Protein AF-A0A554K3T0-F1 (afdb_monomer_lite)

Foldseek 3Di:
DDPVVVVVVVVVVVVVVVVVVCVVDDPPPPPPPPQPFDDKDKAAKDFPVVLPPPPDQQQFWKWWAAPLRWIKIDRNPDQWIWIQDPVVRDIDTDGSVRVVPGDGDIDTLVPQDAPPCVAWDQDPVQQFIGGNNHGLPDDPASHWFDKGAALVRQKIKTKHANAAFDPDPCVPVGGFFADHWIWIFMAGPPVSHTRHDIDTHNDDDRGWRWGWDAGNVRQKIKIATSNSRIIMIIGDD

Sequence (237 aa):
MSRNKIILFLIIIAVLIVAGYFFINPKAPQTISRSTAVSVLASSLFKTEAWLGLDGYPGGISLRTTSDADLLLKHNNADIVYRYSTRDNQFSLVNLEIWSNATGETVDCNTQVEKEPWRIKIDRETNKLLVDDKEVKGIKGQVHLRYQFTSRGDKFAVLSAGGKKASSLLPFLGEGGASGAHYNQVFSFPDLTSMYSVTELPFTTEKITYRSCWSFDESYIVYSDALDSRLAIIVVE

pLDDT: mean 82.29, std 15.78, range [32.47, 97.5]

Structure (mmCIF, N/CA/C/O backbone):
data_AF-A0A554K3T0-F1
#
_entry.id   AF-A0A554K3T0-F1
#
loop_
_atom_site.group_PDB
_atom_site.id
_atom_site.type_symbol
_atom_site.label_atom_id
_atom_site.label_alt_id
_atom_site.label_comp_id
_atom_site.label_asym_id
_atom_site.label_entity_id
_atom_site.label_seq_id
_atom_site.pdbx_PDB_ins_code
_atom_site.Cartn_x
_atom_site.Cartn_y
_atom_site.Cartn_z
_atom_site.occupancy
_atom_site.B_iso_or_equiv
_atom_site.auth_seq_id
_atom_site.auth_comp_id
_atom_site.auth_asym_id
_atom_site.auth_atom_id
_atom_site.pdbx_PDB_model_num
ATOM 1 N N . MET A 1 1 ? -31.581 -31.700 65.245 1.00 58.34 1 MET A N 1
ATOM 2 C CA . MET A 1 1 ? -30.563 -30.853 64.577 1.00 58.34 1 MET A CA 1
ATOM 3 C C . MET A 1 1 ? -31.264 -29.585 64.102 1.00 58.34 1 MET A C 1
ATOM 5 O O . MET A 1 1 ? -32.292 -29.713 63.453 1.00 58.34 1 MET A O 1
ATOM 9 N N . SER A 1 2 ? -30.833 -28.384 64.511 1.00 65.50 2 SER A N 1
ATOM 10 C CA . SER A 1 2 ? -31.577 -27.156 64.178 1.00 65.50 2 SER A CA 1
ATOM 11 C C . SER A 1 2 ? -31.491 -26.856 62.678 1.00 65.50 2 SER A C 1
ATOM 13 O O . SER A 1 2 ? -30.453 -27.073 62.055 1.00 65.50 2 SER A O 1
ATOM 15 N N . ARG A 1 3 ? -32.584 -26.350 62.100 1.00 72.00 3 ARG A N 1
ATOM 16 C CA . ARG A 1 3 ? -32.737 -26.039 60.666 1.00 72.00 3 ARG A CA 1
ATOM 17 C C . ARG A 1 3 ? -31.584 -25.185 60.106 1.00 72.00 3 ARG A C 1
ATOM 19 O O . ARG A 1 3 ? -31.154 -25.398 58.978 1.00 72.00 3 ARG A O 1
ATOM 26 N N . ASN A 1 4 ? -30.993 -24.324 60.935 1.00 71.12 4 ASN A N 1
ATOM 27 C CA . ASN A 1 4 ? -29.840 -23.493 60.573 1.00 71.12 4 ASN A CA 1
ATOM 28 C C . ASN A 1 4 ? -28.538 -24.296 60.388 1.00 71.12 4 ASN A C 1
ATOM 30 O O . ASN A 1 4 ? -27.711 -23.928 59.559 1.00 71.12 4 ASN A O 1
ATOM 34 N N . LYS A 1 5 ? -28.359 -25.418 61.100 1.00 72.31 5 LYS A N 1
ATOM 35 C CA . LYS A 1 5 ? -27.185 -26.296 60.936 1.00 72.31 5 LYS A CA 1
ATOM 36 C C . LYS A 1 5 ? -27.233 -27.093 59.630 1.00 72.31 5 LYS A C 1
ATOM 38 O O . LYS A 1 5 ? -26.188 -27.373 59.060 1.00 72.31 5 LYS A O 1
ATOM 43 N N . ILE A 1 6 ? -28.433 -27.420 59.147 1.00 80.12 6 ILE A N 1
ATOM 44 C CA . ILE A 1 6 ? -28.628 -28.140 57.878 1.00 80.12 6 ILE A CA 1
ATOM 45 C C . ILE A 1 6 ? -28.326 -27.217 56.689 1.00 80.12 6 ILE A C 1
ATOM 47 O O . ILE A 1 6 ? -27.628 -27.619 55.764 1.00 80.12 6 ILE A O 1
ATOM 51 N N . ILE A 1 7 ? -28.777 -25.960 56.744 1.00 82.12 7 ILE A N 1
ATOM 52 C CA . ILE A 1 7 ? -28.511 -24.966 55.691 1.00 82.12 7 ILE A CA 1
ATOM 53 C C . ILE A 1 7 ? -27.010 -24.674 55.580 1.00 82.12 7 ILE A C 1
ATOM 55 O O . ILE A 1 7 ? -26.464 -24.679 54.480 1.00 82.12 7 ILE A O 1
ATOM 59 N N . LEU A 1 8 ? -26.323 -24.488 56.712 1.00 84.81 8 LEU A N 1
ATOM 60 C CA . LEU A 1 8 ? -24.880 -24.237 56.718 1.00 84.81 8 LEU A CA 1
ATOM 61 C C . LEU A 1 8 ? -24.092 -25.414 56.120 1.00 84.81 8 LEU A C 1
ATOM 63 O O . LEU A 1 8 ? -23.164 -25.209 55.343 1.00 84.81 8 LEU A O 1
ATOM 67 N N . PHE A 1 9 ? -24.496 -26.647 56.434 1.00 84.50 9 PHE A N 1
ATOM 68 C CA . PHE A 1 9 ? -23.865 -27.854 55.904 1.00 84.50 9 PHE A CA 1
ATOM 69 C C . PHE A 1 9 ? -24.020 -27.977 54.378 1.00 84.50 9 PHE A C 1
ATOM 71 O O . PHE A 1 9 ? -23.058 -28.305 53.686 1.00 84.50 9 PHE A O 1
ATOM 78 N N . LEU A 1 10 ? -25.195 -27.640 53.835 1.00 86.56 10 LEU A N 1
ATOM 79 C CA . LEU A 1 10 ? -25.441 -27.660 52.388 1.00 86.56 10 LEU A CA 1
ATOM 80 C C . LEU A 1 10 ? -24.624 -26.600 51.632 1.00 86.56 10 LEU A C 1
ATOM 82 O O . LEU A 1 10 ? -24.125 -26.882 50.544 1.00 86.56 10 LEU A O 1
ATOM 86 N N . ILE A 1 11 ? -24.429 -25.412 52.215 1.00 87.75 11 ILE A N 1
ATOM 87 C CA . ILE A 1 11 ? -23.590 -24.358 51.619 1.00 87.75 11 ILE A CA 1
ATOM 88 C C . ILE A 1 11 ? -22.128 -24.812 51.538 1.00 87.75 11 ILE A C 1
ATOM 90 O O . ILE A 1 11 ? -21.489 -24.635 50.503 1.00 87.75 11 ILE A O 1
ATOM 94 N N . ILE A 1 12 ? -21.610 -25.447 52.594 1.00 87.00 12 ILE A N 1
ATOM 95 C CA . ILE A 1 12 ? -20.229 -25.952 52.617 1.00 87.00 12 ILE A CA 1
ATOM 96 C C . ILE A 1 12 ? -20.020 -27.011 51.525 1.00 87.00 12 ILE A C 1
ATOM 98 O O . ILE A 1 12 ? -19.024 -26.959 50.805 1.00 87.00 12 ILE A O 1
ATOM 102 N N . ILE A 1 13 ? -20.976 -27.928 51.346 1.00 87.50 13 ILE A N 1
ATOM 103 C CA . ILE A 1 13 ? -20.907 -28.945 50.287 1.00 87.50 13 ILE A CA 1
ATOM 104 C C . ILE A 1 13 ? -20.915 -28.299 48.896 1.00 87.50 13 ILE A C 1
ATOM 106 O O . ILE A 1 13 ? -20.102 -28.671 48.053 1.00 87.50 13 ILE A O 1
ATOM 110 N N . ALA A 1 14 ? -21.776 -27.307 48.656 1.00 85.19 14 ALA A N 1
ATOM 111 C CA . ALA A 1 14 ? -21.833 -26.619 47.368 1.00 85.19 14 ALA A CA 1
ATOM 112 C C . ALA A 1 14 ? -20.507 -25.912 47.029 1.00 85.19 14 ALA A C 1
ATOM 114 O O . ALA A 1 14 ? -20.018 -26.026 45.906 1.00 85.19 14 ALA A O 1
ATOM 115 N N . VAL A 1 15 ? -19.884 -25.245 48.008 1.00 84.19 15 VAL A N 1
ATOM 116 C CA . VAL A 1 15 ? -18.575 -24.593 47.831 1.00 84.19 15 VAL A CA 1
ATOM 117 C C . VAL A 1 15 ? -17.480 -25.616 47.521 1.00 84.19 15 VAL A C 1
ATOM 119 O O . VAL A 1 15 ? -16.666 -25.383 46.628 1.00 84.19 15 VAL A O 1
ATOM 122 N N . LEU A 1 16 ? -17.478 -26.766 48.199 1.00 85.44 16 LEU A N 1
ATOM 123 C CA . LEU A 1 16 ? -16.493 -27.825 47.962 1.00 85.44 16 LEU A CA 1
ATOM 124 C C . LEU A 1 16 ? -16.646 -28.476 46.580 1.00 85.44 16 LEU A C 1
ATOM 126 O O . LEU A 1 16 ? -15.639 -28.766 45.938 1.00 85.44 16 LEU A O 1
ATOM 130 N N . ILE A 1 17 ? -17.877 -28.653 46.090 1.00 81.75 17 ILE A N 1
ATOM 131 C CA . ILE A 1 17 ? -18.134 -29.184 44.741 1.00 81.75 17 ILE A CA 1
ATOM 132 C C . ILE A 1 17 ? -17.646 -28.200 43.671 1.00 81.75 17 ILE A C 1
ATOM 134 O O . ILE A 1 17 ? -16.965 -28.608 42.730 1.00 81.75 17 ILE A O 1
ATOM 138 N N . VAL A 1 18 ? -17.938 -26.903 43.825 1.00 74.56 18 VAL A N 1
ATOM 139 C CA . VAL A 1 18 ? -17.476 -25.870 42.884 1.00 74.56 18 VAL A CA 1
ATOM 140 C C . VAL A 1 18 ? -15.950 -25.778 42.894 1.00 74.56 18 VAL A C 1
ATOM 142 O O . VAL A 1 18 ? -15.336 -25.790 41.830 1.00 74.56 18 VAL A O 1
ATOM 145 N N . ALA A 1 19 ? -15.322 -25.761 44.074 1.00 74.56 19 ALA A N 1
ATOM 146 C CA . ALA A 1 19 ? -13.867 -25.748 44.191 1.00 74.56 19 ALA A CA 1
ATOM 147 C C . ALA A 1 19 ? -13.236 -26.995 43.548 1.00 74.56 19 ALA A C 1
ATOM 149 O O . ALA A 1 19 ? -12.311 -26.866 42.749 1.00 74.56 19 ALA A O 1
ATOM 150 N N . GLY A 1 20 ? -13.779 -28.189 43.811 1.00 74.50 20 GLY A N 1
ATOM 151 C CA . GLY A 1 20 ? -13.320 -29.436 43.193 1.00 74.50 20 GLY A CA 1
ATOM 152 C C . GLY A 1 20 ? -13.412 -29.419 41.663 1.00 74.50 20 GLY A C 1
ATOM 153 O O . GLY A 1 20 ? -12.488 -29.872 40.990 1.00 74.50 20 GLY A O 1
ATOM 154 N N . TYR A 1 21 ? -14.466 -28.821 41.099 1.00 72.31 21 TYR A N 1
ATOM 155 C CA . TYR A 1 21 ? -14.632 -28.701 39.647 1.00 72.31 21 TYR A CA 1
ATOM 156 C C . TYR A 1 21 ? -13.542 -27.834 38.989 1.00 72.31 21 TYR A C 1
ATOM 158 O O . TYR A 1 21 ? -13.071 -28.161 37.899 1.00 72.31 21 TYR A O 1
ATOM 166 N N . PHE A 1 22 ? -13.086 -26.770 39.662 1.00 62.53 22 PHE A N 1
ATOM 167 C CA . PHE A 1 22 ? -11.992 -25.922 39.170 1.00 62.53 22 PHE A CA 1
ATOM 168 C C . PHE A 1 22 ? -10.610 -26.590 39.251 1.00 62.53 22 PHE A C 1
ATOM 170 O O . PHE A 1 22 ? -9.741 -26.260 38.448 1.00 62.53 22 PHE A O 1
ATOM 177 N N . PHE A 1 23 ? -10.406 -27.542 40.169 1.00 65.06 23 PHE A N 1
ATOM 178 C CA . PHE A 1 23 ? -9.141 -28.280 40.282 1.00 65.06 23 PHE A CA 1
ATOM 179 C C . PHE A 1 23 ? -9.030 -29.469 39.315 1.00 65.06 23 PHE A C 1
ATOM 181 O O . PHE A 1 23 ? -7.920 -29.819 38.923 1.00 65.06 23 PHE A O 1
ATOM 188 N N . ILE A 1 24 ? -10.151 -30.079 38.909 1.00 68.19 24 ILE A N 1
ATOM 189 C CA . ILE A 1 24 ? -10.155 -31.257 38.017 1.00 68.19 24 ILE A CA 1
ATOM 190 C C . ILE A 1 24 ? -10.128 -30.858 36.531 1.00 68.19 24 ILE A C 1
ATOM 192 O O . ILE A 1 24 ? -9.625 -31.616 35.707 1.00 68.19 24 ILE A O 1
ATOM 196 N N . ASN A 1 25 ? -10.593 -29.651 36.186 1.00 47.09 25 ASN A N 1
ATOM 197 C CA . ASN A 1 25 ? -10.525 -29.099 34.831 1.00 47.09 25 ASN A CA 1
ATOM 198 C C . ASN A 1 25 ? -9.576 -27.889 34.767 1.00 47.09 25 ASN A C 1
ATOM 200 O O . ASN A 1 25 ? -10.046 -26.757 34.594 1.00 47.09 25 ASN A O 1
ATOM 204 N N . PRO A 1 26 ? -8.245 -28.073 34.884 1.00 52.97 26 PRO A N 1
ATOM 205 C CA . PRO A 1 26 ? -7.329 -27.008 34.516 1.00 52.97 26 PRO A CA 1
ATOM 206 C C . PRO A 1 26 ? -7.574 -26.717 33.036 1.00 52.97 26 PRO A C 1
ATOM 208 O O . PRO A 1 26 ? -7.333 -27.567 32.178 1.00 52.97 26 PRO A O 1
ATOM 211 N N . LYS A 1 27 ? -8.108 -25.528 32.724 1.00 46.16 27 LYS A N 1
ATOM 212 C CA . LYS A 1 27 ? -8.115 -25.030 31.346 1.00 46.16 27 LYS A CA 1
ATOM 213 C C . LYS A 1 27 ? -6.695 -25.210 30.833 1.00 46.16 27 LYS A C 1
ATOM 215 O O . LYS A 1 27 ? -5.768 -24.671 31.441 1.00 46.16 27 LYS A O 1
ATOM 220 N N . ALA A 1 28 ? -6.543 -26.013 29.780 1.00 46.09 28 ALA A N 1
ATOM 221 C CA . ALA A 1 28 ? -5.258 -26.221 29.139 1.00 46.09 28 ALA A CA 1
ATOM 222 C C . ALA A 1 28 ? -4.614 -24.839 28.957 1.00 46.09 28 ALA A C 1
ATOM 224 O O . ALA A 1 28 ? -5.295 -23.938 28.448 1.00 46.09 28 ALA A O 1
ATOM 225 N N . PRO A 1 29 ? -3.373 -24.625 29.431 1.00 41.34 29 PRO A N 1
ATOM 226 C CA . PRO A 1 29 ? -2.681 -23.383 29.168 1.00 41.34 29 PRO A CA 1
ATOM 227 C C . PRO A 1 29 ? -2.699 -23.210 27.657 1.00 41.34 29 PRO A C 1
ATOM 229 O O . PRO A 1 29 ? -2.144 -24.039 26.936 1.00 41.34 29 PRO A O 1
ATOM 232 N N . GLN A 1 30 ? -3.406 -22.182 27.180 1.00 41.41 30 GLN A N 1
ATOM 233 C CA . GLN A 1 30 ? -3.321 -21.788 25.787 1.00 41.41 30 GLN A CA 1
ATOM 234 C C . GLN A 1 30 ? -1.843 -21.548 25.541 1.00 41.41 30 GLN A C 1
ATOM 236 O O . GLN A 1 30 ? -1.248 -20.627 26.103 1.00 41.41 30 GLN A O 1
ATOM 241 N N . THR A 1 31 ? -1.229 -22.450 24.783 1.00 32.47 31 THR A N 1
ATOM 242 C CA . THR A 1 31 ? 0.112 -22.260 24.273 1.00 32.47 31 THR A CA 1
ATOM 243 C C . THR A 1 31 ? -0.005 -21.050 23.367 1.00 32.47 31 THR A C 1
ATOM 245 O O . THR A 1 31 ? -0.442 -21.154 22.225 1.00 32.47 31 THR A O 1
ATOM 248 N N . ILE A 1 32 ? 0.282 -19.871 23.921 1.00 37.41 32 ILE A N 1
ATOM 249 C CA . ILE A 1 32 ? 0.520 -18.667 23.144 1.00 37.41 32 ILE A CA 1
ATOM 250 C C . ILE A 1 32 ? 1.755 -19.027 22.336 1.00 37.41 32 ILE A C 1
ATOM 252 O O . ILE A 1 32 ? 2.880 -18.940 22.829 1.00 37.41 32 ILE A O 1
ATOM 256 N N . SER A 1 33 ? 1.526 -19.543 21.129 1.00 33.81 33 SER A N 1
ATOM 257 C CA . SER A 1 33 ? 2.562 -19.669 20.127 1.00 33.81 33 SER A CA 1
ATOM 258 C C . SER A 1 33 ? 3.029 -18.243 19.905 1.00 33.81 33 SER A C 1
ATOM 260 O O . SER A 1 33 ? 2.333 -17.422 19.305 1.00 33.81 33 SER A O 1
ATOM 262 N N . ARG A 1 34 ? 4.146 -17.899 20.548 1.00 38.62 34 ARG A N 1
ATOM 263 C CA . ARG A 1 34 ? 4.848 -16.645 20.340 1.00 38.62 34 ARG A CA 1
ATOM 264 C C . ARG A 1 34 ? 5.339 -16.752 18.905 1.00 38.62 34 ARG A C 1
ATOM 266 O O . ARG A 1 34 ? 6.403 -17.305 18.659 1.00 38.62 34 ARG A O 1
ATOM 273 N N . SER A 1 35 ? 4.492 -16.325 17.969 1.00 40.88 35 SER A N 1
ATOM 274 C CA . SER A 1 35 ? 4.899 -16.059 16.601 1.00 40.88 35 SER A CA 1
ATOM 275 C C . SER A 1 35 ? 6.088 -15.123 16.731 1.00 40.88 35 SER A C 1
ATOM 277 O O . SER A 1 35 ? 5.961 -14.005 17.243 1.00 40.88 35 SER A O 1
ATOM 279 N N . THR A 1 36 ? 7.271 -15.639 16.419 1.00 41.31 36 THR A N 1
ATOM 280 C CA . THR A 1 36 ? 8.469 -14.833 16.261 1.00 41.31 36 THR A CA 1
ATOM 281 C C . THR A 1 36 ? 8.147 -13.925 15.090 1.00 41.31 36 THR A C 1
ATOM 283 O O . THR A 1 36 ? 8.236 -14.360 13.947 1.00 41.31 36 THR A O 1
ATOM 286 N N . ALA A 1 37 ? 7.626 -12.732 15.384 1.00 47.38 37 ALA A N 1
ATOM 287 C CA . ALA A 1 37 ? 7.157 -11.805 14.370 1.00 47.38 37 ALA A CA 1
ATOM 288 C C . ALA A 1 37 ? 8.289 -11.603 13.363 1.00 47.38 37 ALA A C 1
ATOM 290 O O . ALA A 1 37 ? 9.344 -11.072 13.720 1.00 47.38 37 ALA A O 1
ATOM 291 N N . VAL A 1 38 ? 8.090 -12.101 12.141 1.00 53.22 38 VAL A N 1
ATOM 292 C CA . VAL A 1 38 ? 9.054 -11.929 11.060 1.00 53.22 38 VAL A CA 1
ATOM 293 C C . VAL A 1 38 ? 9.177 -10.425 10.829 1.00 53.22 38 VAL A C 1
ATOM 295 O O . VAL A 1 38 ? 8.176 -9.703 10.779 1.00 53.22 38 VAL A O 1
ATOM 298 N N . SER A 1 39 ? 10.419 -9.944 10.835 1.00 48.78 39 SER A N 1
ATOM 299 C CA . SER A 1 39 ? 10.738 -8.527 10.694 1.00 48.78 39 SER A CA 1
ATOM 300 C C . SER A 1 39 ? 10.393 -8.079 9.281 1.00 48.78 39 SER A C 1
ATOM 302 O O . SER A 1 39 ? 11.101 -8.407 8.335 1.00 48.78 39 SER A O 1
ATOM 304 N N . VAL A 1 40 ? 9.342 -7.280 9.159 1.00 59.94 40 VAL A N 1
ATOM 305 C CA . VAL A 1 40 ? 8.909 -6.674 7.899 1.00 59.94 40 VAL A CA 1
ATOM 306 C C . VAL A 1 40 ? 9.702 -5.383 7.677 1.00 59.94 40 VAL A C 1
ATOM 308 O O . VAL A 1 40 ? 9.504 -4.387 8.384 1.00 59.94 40 VAL A O 1
ATOM 311 N N . LEU A 1 41 ? 10.633 -5.406 6.719 1.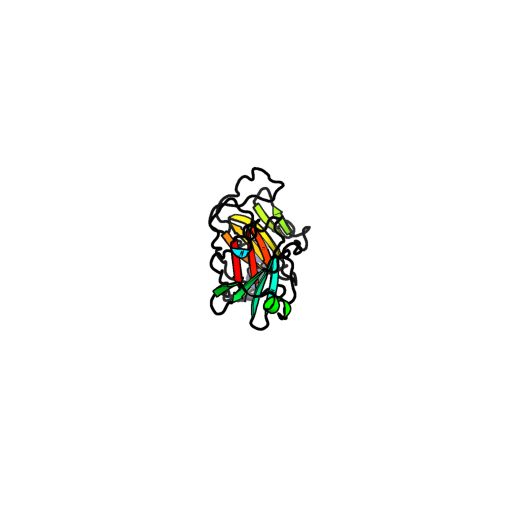00 65.19 41 LEU A N 1
ATOM 312 C CA . LEU A 1 41 ? 11.465 -4.254 6.364 1.00 65.19 41 LEU A CA 1
ATOM 313 C C . LEU A 1 41 ? 10.679 -3.304 5.447 1.00 65.19 41 LEU A C 1
ATOM 315 O O . LEU A 1 41 ? 10.231 -3.693 4.368 1.00 65.19 41 LEU A O 1
ATOM 319 N N . ALA A 1 42 ? 10.527 -2.047 5.873 1.00 69.56 42 ALA A N 1
ATOM 320 C CA . ALA A 1 42 ? 10.174 -0.966 4.958 1.00 69.56 42 ALA A CA 1
ATOM 321 C C . ALA A 1 42 ? 11.431 -0.481 4.238 1.00 69.56 42 ALA A C 1
ATOM 323 O O . ALA A 1 42 ? 12.478 -0.267 4.857 1.00 69.56 42 ALA A O 1
ATOM 324 N N . SER A 1 43 ? 11.303 -0.257 2.936 1.00 75.81 43 SER A N 1
ATOM 325 C CA . SER A 1 43 ? 12.308 0.441 2.154 1.00 75.81 43 SER A CA 1
ATOM 326 C C . SER A 1 43 ? 12.459 1.894 2.618 1.00 75.81 43 SER A C 1
ATOM 328 O O . SER A 1 43 ? 11.586 2.465 3.280 1.00 75.81 43 SER A O 1
ATOM 330 N N . SER A 1 44 ? 13.552 2.538 2.204 1.00 80.25 44 SER A N 1
ATOM 331 C CA . SER A 1 44 ? 13.618 3.999 2.228 1.00 80.25 44 SER A CA 1
ATOM 332 C C . SER A 1 44 ? 12.536 4.597 1.319 1.00 80.25 44 SER A C 1
ATOM 334 O O . SER A 1 44 ? 11.946 3.912 0.477 1.00 80.25 44 SER A O 1
ATOM 336 N N . LEU A 1 45 ? 12.250 5.889 1.507 1.00 84.12 45 LEU A N 1
ATOM 337 C CA . LEU A 1 45 ? 11.331 6.606 0.631 1.00 84.12 45 LEU A CA 1
ATOM 338 C C . LEU A 1 45 ? 11.970 6.756 -0.755 1.00 84.12 45 LEU A C 1
ATOM 340 O O . LEU A 1 45 ? 12.938 7.503 -0.918 1.00 84.12 45 LEU A O 1
ATOM 344 N N . PHE A 1 46 ? 11.418 6.065 -1.745 1.00 87.56 46 PHE A N 1
ATOM 345 C CA . PHE A 1 46 ? 11.852 6.162 -3.131 1.00 87.56 46 PHE A CA 1
ATOM 346 C C . PHE A 1 46 ? 11.142 7.303 -3.852 1.00 87.56 46 PHE A C 1
ATOM 348 O O . PHE A 1 46 ? 10.023 7.689 -3.504 1.00 87.56 46 PHE A O 1
ATOM 355 N N . LYS A 1 47 ? 11.811 7.837 -4.876 1.00 86.31 47 LYS A N 1
ATOM 356 C CA . LYS A 1 47 ? 11.265 8.831 -5.801 1.00 86.31 47 LYS A CA 1
ATOM 357 C C . LYS A 1 47 ? 11.168 8.229 -7.194 1.00 86.31 47 LYS A C 1
ATOM 359 O O . LYS A 1 47 ? 12.079 7.532 -7.633 1.00 86.31 47 LYS A O 1
ATOM 364 N N . THR A 1 48 ? 10.105 8.562 -7.906 1.00 82.62 48 THR A N 1
ATOM 365 C CA . THR A 1 48 ? 9.870 8.142 -9.293 1.00 82.62 48 THR A CA 1
ATOM 366 C C . THR A 1 48 ? 10.100 9.326 -10.225 1.00 82.62 48 THR A C 1
ATOM 368 O O . THR A 1 48 ? 9.183 9.848 -10.855 1.00 82.62 48 THR A O 1
ATOM 371 N N . GLU A 1 49 ? 11.342 9.806 -10.279 1.00 85.62 49 GLU A N 1
ATOM 372 C CA . GLU A 1 49 ? 11.685 11.048 -10.985 1.00 85.62 49 GLU A CA 1
ATOM 373 C C . GLU A 1 49 ? 11.271 11.036 -12.463 1.00 85.62 49 GLU A C 1
ATOM 375 O O . GLU A 1 49 ? 10.834 12.060 -12.974 1.00 85.62 49 GLU A O 1
ATOM 380 N N . ALA A 1 50 ? 11.313 9.876 -13.126 1.00 82.19 50 ALA A N 1
ATOM 381 C CA . ALA A 1 50 ? 10.895 9.733 -14.520 1.00 82.19 50 ALA A CA 1
ATOM 382 C C . ALA A 1 50 ? 9.370 9.834 -14.724 1.00 82.19 50 ALA A C 1
ATOM 384 O O . ALA A 1 50 ? 8.920 10.002 -15.852 1.00 82.19 50 ALA A O 1
ATOM 385 N N . TRP A 1 51 ? 8.567 9.718 -13.662 1.00 83.31 51 TRP A N 1
ATOM 386 C CA . TRP A 1 51 ? 7.111 9.911 -13.719 1.00 83.31 51 TRP A CA 1
ATOM 387 C C . TRP A 1 51 ? 6.708 11.372 -13.480 1.00 83.31 51 TRP A C 1
ATOM 389 O O . TRP A 1 51 ? 5.583 11.760 -13.793 1.00 83.31 51 TRP A O 1
ATOM 399 N N . LEU A 1 52 ? 7.609 12.197 -12.932 1.00 76.69 52 LEU A N 1
ATOM 400 C CA . LEU A 1 52 ? 7.340 13.609 -12.668 1.00 76.69 52 LEU A CA 1
ATOM 401 C C . LEU A 1 52 ? 7.206 14.389 -13.981 1.00 76.69 52 LEU A C 1
ATOM 403 O O . LEU A 1 52 ? 8.069 14.310 -14.850 1.00 76.69 52 LEU A O 1
ATOM 407 N N . GLY A 1 53 ? 6.150 15.197 -14.097 1.00 67.94 53 GLY A N 1
ATOM 408 C CA . GLY A 1 53 ? 5.935 16.053 -15.268 1.00 67.94 53 GLY A CA 1
ATOM 409 C C . GLY A 1 53 ? 5.348 15.338 -16.486 1.00 67.94 53 GLY A C 1
ATOM 410 O O . GLY A 1 53 ? 5.270 15.942 -17.551 1.00 67.94 53 GLY A O 1
ATOM 411 N N . LEU A 1 54 ? 4.909 14.081 -16.349 1.00 73.75 54 LEU A N 1
ATOM 412 C CA . LEU A 1 54 ? 4.016 13.477 -17.333 1.00 73.75 54 LEU A CA 1
ATOM 413 C C . LEU A 1 54 ? 2.666 14.212 -17.267 1.00 73.75 54 LEU A C 1
ATOM 415 O O . LEU A 1 54 ? 1.926 14.067 -16.295 1.00 73.75 54 LEU A O 1
ATOM 419 N N . ASP A 1 55 ? 2.377 15.041 -18.274 1.00 50.62 55 ASP A N 1
ATOM 420 C CA . ASP A 1 55 ? 1.131 15.808 -18.374 1.00 50.62 55 ASP A CA 1
ATOM 421 C C . ASP A 1 55 ? -0.076 14.860 -18.459 1.00 50.62 55 ASP A C 1
ATOM 423 O O . ASP A 1 55 ? -0.350 14.245 -19.490 1.00 50.62 55 ASP A O 1
ATOM 427 N N . GLY A 1 56 ? -0.804 14.720 -17.352 1.00 50.84 56 GLY A N 1
ATOM 428 C CA . GLY A 1 56 ? -1.982 13.868 -17.266 1.00 50.84 56 GLY A CA 1
ATOM 429 C C . GLY A 1 56 ? -2.335 13.500 -15.829 1.00 50.84 56 GLY A C 1
ATOM 430 O O . GLY A 1 56 ? -1.521 13.593 -14.915 1.00 50.84 56 GLY A O 1
ATOM 431 N N . TYR A 1 57 ? -3.586 13.090 -15.628 1.00 52.62 57 TYR A N 1
ATOM 432 C CA . TYR A 1 57 ? -4.052 12.445 -14.397 1.00 52.62 57 TYR A CA 1
ATOM 433 C C . TYR A 1 57 ? -3.086 11.303 -14.014 1.00 52.62 57 TYR A C 1
ATOM 435 O O . TYR A 1 57 ? -2.585 10.655 -14.939 1.00 52.62 57 TYR A O 1
ATOM 443 N N . PRO A 1 58 ? -2.824 11.020 -12.719 1.00 60.53 58 PRO A N 1
ATOM 444 C CA . PRO A 1 58 ? -1.932 9.931 -12.323 1.00 60.53 58 PRO A CA 1
ATOM 445 C C . PRO A 1 58 ? -2.403 8.658 -13.017 1.00 60.53 58 PRO A C 1
ATOM 447 O O . PRO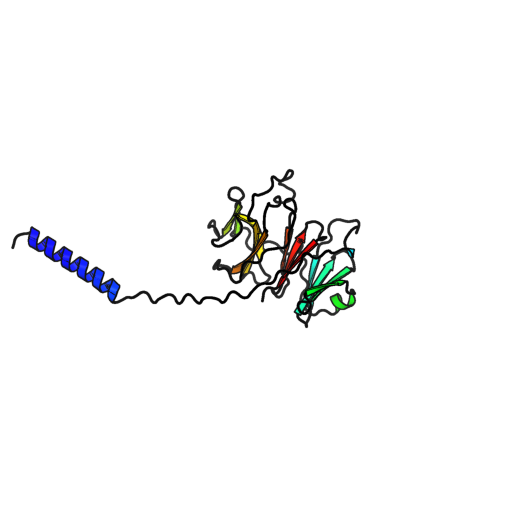 A 1 58 ? -3.500 8.169 -12.741 1.00 60.53 58 PRO A O 1
ATOM 450 N N . GLY A 1 59 ? -1.608 8.149 -13.965 1.00 64.44 59 GLY A N 1
ATOM 451 C CA . GLY A 1 59 ? -2.014 7.004 -14.782 1.00 64.44 59 GLY A CA 1
ATOM 452 C C . GLY A 1 59 ? -2.295 5.767 -13.937 1.00 64.44 59 GLY A C 1
ATOM 453 O O . GLY A 1 59 ? -2.993 4.853 -14.365 1.00 64.44 59 GLY A O 1
ATOM 454 N N . GLY A 1 60 ? -1.822 5.783 -12.694 1.00 82.69 60 GLY A N 1
ATOM 455 C CA . GLY A 1 60 ? -1.807 4.653 -11.802 1.00 82.69 60 GLY A CA 1
ATOM 456 C C . GLY A 1 60 ? -0.524 3.873 -11.971 1.00 82.69 60 GLY A C 1
ATOM 457 O O . GLY A 1 60 ? 0.248 4.051 -12.922 1.00 82.69 60 GLY A O 1
ATOM 458 N N . ILE A 1 61 ? -0.332 2.992 -11.005 1.00 91.31 61 ILE A N 1
ATOM 459 C CA . ILE A 1 61 ? 0.790 2.079 -10.945 1.00 91.31 61 ILE A CA 1
ATOM 460 C C . ILE A 1 61 ? 0.232 0.681 -11.157 1.00 91.31 61 ILE A C 1
ATOM 462 O O . ILE A 1 61 ? -0.736 0.297 -10.499 1.00 91.31 61 ILE A O 1
ATOM 466 N N . SER A 1 62 ? 0.880 -0.087 -12.022 1.00 94.81 62 SER A N 1
ATOM 467 C CA . SER A 1 62 ? 0.728 -1.535 -12.043 1.00 94.81 62 SER A CA 1
ATOM 468 C C . SER A 1 62 ? 1.930 -2.195 -11.386 1.00 94.81 62 SER A C 1
ATOM 470 O O . SER A 1 62 ? 3.073 -1.795 -11.615 1.00 94.81 62 SER A O 1
ATOM 472 N N . LEU A 1 63 ? 1.668 -3.222 -10.585 1.00 96.44 63 LEU A N 1
ATOM 473 C CA . LEU A 1 63 ? 2.673 -4.050 -9.931 1.00 96.44 63 LEU A CA 1
ATOM 474 C C . LEU A 1 63 ? 2.797 -5.389 -10.645 1.00 96.44 63 LEU A C 1
ATOM 476 O O . LEU A 1 63 ? 1.800 -5.941 -11.108 1.00 96.44 63 LEU A O 1
ATOM 480 N N . ARG A 1 64 ? 4.011 -5.929 -10.693 1.00 96.25 64 ARG A N 1
ATOM 481 C CA . ARG A 1 64 ? 4.280 -7.275 -11.202 1.00 96.25 64 ARG A CA 1
ATOM 482 C C . ARG A 1 64 ? 5.525 -7.835 -10.536 1.00 96.25 64 ARG A C 1
ATOM 484 O O . ARG A 1 64 ? 6.503 -7.110 -10.404 1.00 96.25 64 ARG A O 1
ATOM 491 N N . THR A 1 65 ? 5.523 -9.099 -10.136 1.00 94.88 65 THR A N 1
ATOM 492 C CA . THR A 1 65 ? 6.722 -9.740 -9.577 1.00 94.88 65 THR A CA 1
ATOM 493 C C . THR A 1 65 ? 7.488 -10.530 -10.633 1.00 94.88 65 THR A C 1
ATOM 495 O O . THR A 1 65 ? 6.944 -10.963 -11.656 1.00 94.88 65 THR A O 1
ATOM 498 N N . THR A 1 66 ? 8.795 -10.655 -10.422 1.00 92.50 66 THR A N 1
ATOM 499 C CA . THR A 1 66 ? 9.697 -11.440 -11.274 1.00 92.50 66 THR A CA 1
ATOM 500 C C . THR A 1 66 ? 9.941 -12.827 -10.678 1.00 92.50 66 THR A C 1
ATOM 502 O O . THR A 1 66 ? 9.621 -13.082 -9.519 1.00 92.50 66 THR A O 1
ATOM 505 N N . SER A 1 67 ? 10.550 -13.729 -11.453 1.00 86.69 67 SER A N 1
ATOM 506 C CA . SER A 1 67 ? 10.979 -15.044 -10.959 1.00 86.69 67 SER A CA 1
ATOM 507 C C . SER A 1 67 ? 12.030 -14.966 -9.849 1.00 86.69 67 SER A C 1
ATOM 509 O O . SER A 1 67 ? 12.113 -15.877 -9.031 1.00 86.69 67 SER A O 1
ATOM 511 N N . ASP A 1 68 ? 12.806 -13.880 -9.804 1.00 84.88 68 ASP A N 1
ATOM 512 C CA . ASP A 1 68 ? 13.864 -13.652 -8.812 1.00 84.88 68 ASP A CA 1
ATOM 513 C C . ASP A 1 68 ? 13.335 -12.953 -7.550 1.00 84.88 68 ASP A C 1
ATOM 515 O O . ASP A 1 68 ? 14.104 -12.398 -6.770 1.00 84.88 68 ASP A O 1
ATOM 519 N N . ALA A 1 69 ? 12.012 -12.968 -7.371 1.00 84.12 69 ALA A N 1
ATOM 520 C CA . ALA A 1 69 ? 11.271 -12.280 -6.326 1.00 84.12 69 ALA A CA 1
ATOM 521 C C . ALA A 1 69 ? 11.348 -10.746 -6.368 1.00 84.12 69 ALA A C 1
ATOM 523 O O . ALA A 1 69 ? 10.711 -10.127 -5.533 1.00 84.12 69 ALA A O 1
ATOM 524 N N . ASP A 1 70 ? 12.015 -10.097 -7.328 1.00 93.00 70 ASP A N 1
ATOM 525 C CA . ASP A 1 70 ? 11.977 -8.629 -7.454 1.00 93.00 70 ASP A CA 1
ATOM 526 C C . ASP A 1 70 ? 10.561 -8.112 -7.780 1.00 93.00 70 ASP A C 1
ATOM 528 O O . ASP A 1 70 ? 9.784 -8.778 -8.475 1.00 93.00 70 ASP A O 1
ATOM 532 N N . LEU A 1 71 ? 10.259 -6.881 -7.353 1.00 96.19 71 LEU A N 1
ATOM 533 C CA . LEU A 1 71 ? 9.008 -6.183 -7.658 1.00 96.19 71 LEU A CA 1
ATOM 534 C C . LEU A 1 71 ? 9.219 -5.159 -8.781 1.00 96.19 71 LEU A C 1
ATOM 536 O O . LEU A 1 71 ? 10.086 -4.294 -8.701 1.00 96.19 71 LEU A O 1
ATOM 540 N N . LEU A 1 72 ? 8.378 -5.203 -9.806 1.00 97.50 72 LEU A N 1
ATOM 541 C CA . LEU A 1 72 ? 8.310 -4.213 -10.875 1.00 97.50 72 LEU A CA 1
ATOM 542 C C . LEU A 1 72 ? 7.115 -3.284 -10.674 1.00 97.50 72 LEU A C 1
ATOM 544 O O . LEU A 1 72 ? 6.013 -3.732 -10.355 1.00 97.50 72 LEU A O 1
ATOM 548 N N . LEU A 1 73 ? 7.337 -1.991 -10.903 1.00 96.31 73 LEU A N 1
ATOM 549 C CA . LEU A 1 73 ? 6.324 -0.944 -10.872 1.00 96.31 73 LEU A CA 1
ATOM 550 C C . LEU A 1 73 ? 6.305 -0.262 -12.236 1.00 96.31 73 LEU A C 1
ATOM 552 O O . LEU A 1 73 ? 7.298 0.346 -12.640 1.00 96.31 73 LEU A O 1
ATOM 556 N N . LYS A 1 74 ? 5.183 -0.338 -12.944 1.00 94.88 74 LYS A N 1
ATOM 557 C CA . LYS A 1 74 ? 5.002 0.313 -14.244 1.00 94.88 74 LYS A CA 1
ATOM 558 C C . LYS A 1 74 ? 4.012 1.462 -14.124 1.00 94.88 74 LYS A C 1
ATOM 560 O O . LYS A 1 74 ? 2.939 1.296 -13.550 1.00 94.88 74 LYS A O 1
ATOM 565 N N . HIS A 1 75 ? 4.343 2.599 -14.732 1.00 91.81 75 HIS A N 1
ATOM 566 C CA . HIS A 1 75 ? 3.364 3.658 -14.956 1.00 91.81 75 HIS A CA 1
ATOM 567 C C . HIS A 1 75 ? 2.349 3.198 -16.010 1.00 91.81 75 HIS A C 1
ATOM 569 O O . HIS A 1 75 ? 2.728 2.815 -17.120 1.00 91.81 75 HIS A O 1
ATOM 575 N N . ASN A 1 76 ? 1.054 3.226 -15.706 1.00 90.31 76 ASN A N 1
ATOM 576 C CA . ASN A 1 76 ? 0.055 2.637 -16.609 1.00 90.31 76 ASN A CA 1
ATOM 577 C C . ASN A 1 76 ? -0.016 3.355 -17.968 1.00 90.31 76 ASN A C 1
ATOM 579 O O . ASN A 1 76 ? -0.210 2.705 -18.991 1.00 90.31 76 ASN A O 1
ATOM 583 N N . ASN A 1 77 ? 0.227 4.670 -17.991 1.00 87.25 77 ASN A N 1
ATOM 584 C CA . ASN A 1 77 ? 0.106 5.502 -19.197 1.00 87.25 77 ASN A CA 1
ATOM 585 C C . ASN A 1 77 ? 1.445 5.805 -19.890 1.00 87.25 77 ASN A C 1
ATOM 587 O O . ASN A 1 77 ? 1.488 6.640 -20.788 1.00 87.25 77 ASN A O 1
ATOM 591 N N . ALA A 1 78 ? 2.551 5.201 -19.448 1.00 88.19 78 ALA A N 1
ATOM 592 C CA . ALA A 1 78 ? 3.864 5.430 -20.047 1.00 88.19 78 ALA A CA 1
ATOM 593 C C . ALA A 1 78 ? 4.710 4.153 -20.030 1.00 88.19 78 ALA A C 1
ATOM 595 O O . ALA A 1 78 ? 4.529 3.277 -19.182 1.00 88.19 78 ALA A O 1
ATOM 596 N N . ASP A 1 79 ? 5.682 4.061 -20.931 1.00 91.81 79 ASP A N 1
ATOM 597 C CA . ASP A 1 79 ? 6.616 2.931 -20.996 1.00 91.81 79 ASP A CA 1
ATOM 598 C C . ASP A 1 79 ? 7.792 3.124 -20.032 1.00 91.81 79 ASP A C 1
ATOM 600 O O . ASP A 1 79 ? 8.961 3.006 -20.389 1.00 91.81 79 ASP A O 1
ATOM 604 N N . ILE A 1 80 ? 7.461 3.455 -18.782 1.00 92.19 80 ILE A N 1
ATOM 605 C CA . ILE A 1 80 ? 8.417 3.715 -17.710 1.00 92.19 80 ILE A CA 1
ATOM 606 C C . ILE A 1 80 ? 8.201 2.678 -16.617 1.00 92.19 80 ILE A C 1
ATOM 608 O O . ILE A 1 80 ? 7.122 2.601 -16.021 1.00 92.19 80 ILE A O 1
ATOM 612 N N . VAL A 1 81 ? 9.244 1.894 -16.353 1.00 95.69 81 VAL A N 1
ATOM 613 C CA . VAL A 1 81 ? 9.221 0.780 -15.407 1.00 95.69 81 VAL A CA 1
ATOM 614 C C . VAL A 1 81 ? 10.354 0.951 -14.409 1.00 95.69 81 VAL A C 1
ATOM 616 O O . VAL A 1 81 ? 11.501 1.176 -14.788 1.00 95.69 81 VAL A O 1
ATOM 619 N N . TYR A 1 82 ? 10.037 0.808 -13.131 1.00 96.25 82 TYR A N 1
ATOM 620 C CA . TYR A 1 82 ? 11.017 0.686 -12.066 1.00 96.25 82 TYR A CA 1
ATOM 621 C C . TYR A 1 82 ? 11.071 -0.749 -11.555 1.00 96.25 82 TYR A C 1
ATOM 623 O O . TYR A 1 82 ? 10.054 -1.439 -11.508 1.00 96.25 82 TYR A O 1
ATOM 631 N N . ARG A 1 83 ? 12.257 -1.179 -11.131 1.00 95.94 83 ARG A N 1
ATOM 632 C CA . ARG A 1 83 ? 12.486 -2.427 -10.409 1.00 95.94 83 ARG A CA 1
ATOM 633 C C . ARG A 1 83 ? 12.928 -2.112 -8.992 1.00 95.94 83 ARG A C 1
ATOM 635 O O . ARG A 1 83 ? 13.882 -1.363 -8.794 1.00 95.94 83 ARG A O 1
ATOM 642 N N . TYR A 1 84 ? 12.262 -2.732 -8.034 1.00 95.62 84 TYR A N 1
ATOM 643 C CA . TYR A 1 84 ? 12.722 -2.864 -6.668 1.00 95.62 84 TYR A CA 1
ATOM 644 C C . TYR A 1 84 ? 13.351 -4.243 -6.475 1.00 95.62 84 TYR A C 1
ATOM 646 O O . TYR A 1 84 ? 12.669 -5.255 -6.638 1.00 95.62 84 TYR A O 1
ATOM 654 N N . SER A 1 85 ? 14.639 -4.271 -6.136 1.00 91.75 85 SER A N 1
ATOM 655 C CA . SER A 1 85 ? 15.352 -5.501 -5.784 1.00 91.75 85 SER A CA 1
ATOM 656 C C . SER A 1 85 ? 15.524 -5.583 -4.271 1.00 91.75 85 SER A C 1
ATOM 658 O O . SER A 1 85 ? 16.056 -4.669 -3.635 1.00 91.75 85 SER A O 1
ATOM 660 N N . THR A 1 86 ? 15.078 -6.688 -3.675 1.00 85.94 86 THR A N 1
ATOM 661 C CA . THR A 1 86 ? 15.194 -6.918 -2.225 1.00 85.94 86 THR A CA 1
ATOM 662 C C . THR A 1 86 ? 16.623 -7.226 -1.801 1.00 85.94 86 THR A C 1
ATOM 664 O O . THR A 1 86 ? 17.014 -6.913 -0.679 1.00 85.94 86 THR A O 1
ATOM 667 N N . ARG A 1 87 ? 17.435 -7.786 -2.708 1.00 85.94 87 ARG A N 1
ATOM 668 C CA . ARG A 1 87 ? 18.826 -8.181 -2.442 1.00 85.94 87 ARG A CA 1
ATOM 669 C C . ARG A 1 87 ? 19.720 -6.997 -2.089 1.00 85.94 87 ARG A C 1
ATOM 671 O O . ARG A 1 87 ? 20.594 -7.116 -1.235 1.00 85.94 87 ARG A O 1
ATOM 678 N N . ASP A 1 88 ? 19.531 -5.881 -2.781 1.00 83.88 88 ASP A N 1
ATOM 679 C CA . ASP A 1 88 ? 20.325 -4.659 -2.631 1.00 83.88 88 ASP A CA 1
ATOM 680 C C . ASP A 1 88 ? 19.503 -3.468 -2.113 1.00 83.88 88 ASP A C 1
ATOM 682 O O . ASP A 1 88 ? 20.061 -2.391 -1.894 1.00 83.88 88 ASP A O 1
ATOM 686 N N . ASN A 1 89 ? 18.200 -3.666 -1.874 1.00 84.31 89 ASN A N 1
ATOM 687 C CA . ASN A 1 89 ? 17.246 -2.639 -1.458 1.00 84.31 89 ASN A CA 1
ATOM 688 C C . ASN A 1 89 ? 17.271 -1.411 -2.389 1.00 84.31 89 ASN A C 1
ATOM 690 O O . ASN A 1 89 ? 17.170 -0.267 -1.934 1.00 84.31 89 ASN A O 1
ATOM 694 N N . GLN A 1 90 ? 17.449 -1.640 -3.694 1.00 89.12 90 GLN A N 1
ATOM 695 C CA . GLN A 1 90 ? 17.514 -0.579 -4.694 1.00 89.12 90 GLN A CA 1
ATOM 696 C C . GLN A 1 90 ? 16.233 -0.464 -5.502 1.00 89.12 90 GLN A C 1
ATOM 698 O O . GLN A 1 90 ? 15.592 -1.454 -5.847 1.00 89.12 90 GLN A O 1
ATOM 703 N N . PHE A 1 91 ? 15.918 0.779 -5.857 1.00 92.06 91 PHE A N 1
ATOM 704 C CA . PHE A 1 91 ? 14.845 1.138 -6.768 1.00 92.06 91 PHE A CA 1
ATOM 705 C C . PHE A 1 91 ? 15.449 1.802 -8.001 1.00 92.06 91 PHE A C 1
ATOM 707 O O . PHE A 1 91 ? 15.985 2.908 -7.914 1.00 92.06 91 PHE A O 1
ATOM 714 N N . SER A 1 92 ? 15.415 1.113 -9.138 1.00 94.06 92 SER A N 1
ATOM 715 C CA . SER A 1 92 ? 16.102 1.547 -10.355 1.00 94.06 92 SER A CA 1
ATOM 716 C C . SER A 1 92 ? 15.199 1.500 -11.575 1.00 94.06 92 SER A C 1
ATOM 718 O O . SER A 1 92 ? 14.283 0.686 -11.671 1.00 94.06 92 SER A O 1
ATOM 720 N N . LEU A 1 93 ? 15.447 2.415 -12.510 1.00 95.31 93 LEU A N 1
ATOM 721 C CA . LEU A 1 93 ? 14.754 2.430 -13.788 1.00 95.31 93 LEU A CA 1
ATOM 722 C C . LEU A 1 93 ? 15.218 1.237 -14.631 1.00 95.31 93 LEU A C 1
ATOM 724 O O . LEU A 1 93 ? 16.417 0.980 -14.749 1.00 95.31 93 LEU A O 1
ATOM 728 N N . VAL A 1 94 ? 14.267 0.537 -15.234 1.00 95.94 94 VAL A N 1
ATOM 729 C CA . VAL A 1 94 ? 14.505 -0.605 -16.116 1.00 95.94 94 VAL A CA 1
ATOM 730 C C . VAL A 1 94 ? 13.729 -0.442 -17.421 1.00 95.94 94 VAL A C 1
ATOM 732 O O . VAL A 1 94 ? 12.847 0.408 -17.543 1.00 95.94 94 VAL A O 1
ATOM 735 N N . ASN A 1 95 ? 14.078 -1.237 -18.430 1.00 94.50 95 ASN A N 1
ATOM 736 C CA . ASN A 1 95 ? 13.400 -1.188 -19.721 1.00 94.50 95 ASN A CA 1
ATOM 737 C C . ASN A 1 95 ? 12.034 -1.910 -19.681 1.00 94.50 95 ASN A C 1
ATOM 739 O O . ASN A 1 95 ? 11.756 -2.738 -18.812 1.00 94.50 95 ASN A O 1
ATOM 743 N N . LEU A 1 96 ? 11.177 -1.609 -20.660 1.00 95.62 96 LEU A N 1
ATOM 744 C CA . LEU A 1 96 ? 9.855 -2.235 -20.798 1.00 95.62 96 LEU A CA 1
ATOM 745 C C . LEU A 1 96 ? 9.931 -3.745 -21.094 1.00 95.62 96 LEU A C 1
ATOM 747 O O . LEU A 1 96 ? 9.003 -4.498 -20.795 1.00 95.62 96 LEU A O 1
ATOM 751 N N . GLU A 1 97 ? 11.037 -4.206 -21.671 1.00 96.69 97 GLU A N 1
ATOM 752 C CA . GLU A 1 97 ? 11.265 -5.624 -21.941 1.00 96.69 97 GLU A CA 1
ATOM 753 C C . GLU A 1 97 ? 11.311 -6.443 -20.642 1.00 96.69 97 GLU A C 1
ATOM 755 O O . GLU A 1 97 ? 10.677 -7.495 -20.568 1.00 96.69 97 GLU A O 1
ATOM 760 N N . ILE A 1 98 ? 11.946 -5.925 -19.581 1.00 95.69 98 ILE A N 1
ATOM 761 C CA . ILE A 1 98 ? 11.943 -6.556 -18.251 1.00 95.69 98 ILE A CA 1
ATOM 762 C C . ILE A 1 98 ? 10.513 -6.722 -17.722 1.00 95.69 98 ILE A C 1
ATOM 764 O O . ILE A 1 98 ? 10.170 -7.783 -17.204 1.00 95.69 98 ILE A O 1
ATOM 768 N N . TRP A 1 99 ? 9.651 -5.716 -17.902 1.00 96.19 99 TRP A N 1
ATOM 769 C CA . TRP A 1 99 ? 8.232 -5.829 -17.547 1.00 96.19 99 TRP A CA 1
ATOM 770 C C . TRP A 1 99 ? 7.516 -6.910 -18.351 1.00 96.19 99 TRP A C 1
ATOM 772 O O . TRP A 1 99 ? 6.769 -7.706 -17.785 1.00 96.19 99 TRP A O 1
ATOM 782 N N . SER A 1 100 ? 7.736 -6.935 -19.664 1.00 95.62 100 SER A N 1
ATOM 783 C CA . SER A 1 100 ? 7.052 -7.851 -20.580 1.00 95.62 100 SER A CA 1
ATOM 784 C C . SER A 1 100 ? 7.434 -9.309 -20.314 1.00 95.62 100 SER A C 1
ATOM 786 O O . SER A 1 100 ? 6.563 -10.178 -20.327 1.00 95.62 100 SER A O 1
ATOM 788 N N . ASN A 1 101 ? 8.705 -9.550 -19.983 1.00 95.31 101 ASN A N 1
ATOM 789 C CA . ASN A 1 101 ? 9.269 -10.876 -19.728 1.00 95.31 101 ASN A CA 1
ATOM 790 C C . ASN A 1 101 ? 9.058 -11.386 -18.293 1.00 95.31 101 ASN A C 1
ATOM 792 O O . ASN A 1 101 ? 9.321 -12.558 -18.025 1.00 95.31 101 ASN A O 1
ATOM 796 N N . ALA A 1 102 ? 8.606 -10.541 -17.362 1.00 94.81 102 ALA A N 1
ATOM 797 C CA . ALA A 1 102 ? 8.302 -10.977 -16.003 1.00 94.81 102 ALA A CA 1
ATOM 798 C C . ALA A 1 102 ? 7.185 -12.034 -15.997 1.00 94.81 102 ALA A C 1
ATOM 800 O O . ALA A 1 102 ? 6.320 -12.052 -16.870 1.00 94.81 102 ALA A O 1
ATOM 801 N N . THR A 1 103 ? 7.193 -12.926 -15.009 1.00 89.19 103 THR A N 1
ATOM 802 C CA . THR A 1 103 ? 6.264 -14.067 -14.943 1.00 89.19 103 THR A CA 1
ATOM 803 C C . THR A 1 103 ? 5.092 -13.844 -13.997 1.00 89.19 103 THR A C 1
ATOM 805 O O . THR A 1 103 ? 4.078 -14.521 -14.141 1.00 89.19 103 THR A O 1
ATOM 808 N N . GLY A 1 104 ? 5.201 -12.911 -13.046 1.00 91.56 104 GLY A N 1
ATOM 809 C CA . GLY A 1 104 ? 4.143 -12.629 -12.079 1.00 91.56 104 GLY A CA 1
ATOM 810 C C . GLY A 1 104 ? 2.875 -12.084 -12.733 1.00 91.56 104 GLY A C 1
ATOM 811 O O . GLY A 1 104 ? 2.898 -11.557 -13.851 1.00 91.56 104 GLY A O 1
ATOM 812 N N . GLU A 1 105 ? 1.752 -12.196 -12.033 1.00 94.38 105 GLU A N 1
ATOM 813 C CA . GLU A 1 105 ? 0.509 -11.560 -12.462 1.00 94.38 105 GLU A CA 1
ATOM 814 C C . GLU A 1 105 ? 0.612 -10.037 -12.305 1.00 94.38 105 GLU A C 1
ATOM 816 O O . GLU A 1 105 ? 1.273 -9.524 -11.399 1.00 94.38 105 GLU A O 1
ATOM 821 N N . THR A 1 106 ? -0.013 -9.313 -13.233 1.00 95.12 106 THR A N 1
ATOM 822 C CA . THR A 1 106 ? -0.076 -7.853 -13.175 1.00 95.12 106 THR A CA 1
ATOM 823 C C . THR A 1 106 ? -1.241 -7.428 -12.301 1.00 95.12 106 THR A C 1
ATOM 825 O O . THR A 1 106 ? -2.364 -7.876 -12.513 1.00 95.12 106 THR A O 1
ATOM 828 N N . VAL A 1 107 ? -0.993 -6.500 -11.382 1.00 94.00 107 VAL A N 1
ATOM 829 C CA . VAL A 1 107 ? -2.047 -5.866 -10.596 1.00 94.00 107 VAL A CA 1
ATOM 830 C C . VAL A 1 107 ? -2.066 -4.369 -10.840 1.00 94.00 107 VAL A C 1
ATOM 832 O O . VAL A 1 107 ? -1.095 -3.691 -10.524 1.00 94.00 107 VAL A O 1
ATOM 835 N N . ASP A 1 108 ? -3.191 -3.845 -11.322 1.00 91.94 108 ASP A N 1
ATOM 836 C CA . ASP A 1 108 ? -3.425 -2.403 -11.375 1.00 91.94 108 ASP A CA 1
ATOM 837 C C . ASP A 1 108 ? -3.895 -1.885 -10.008 1.00 91.94 108 ASP A C 1
ATOM 839 O O . ASP A 1 108 ? -4.985 -2.222 -9.528 1.00 91.94 108 ASP A O 1
ATOM 843 N N . CYS A 1 109 ? -3.090 -1.020 -9.394 1.00 89.00 109 CYS A N 1
ATOM 844 C CA . CYS A 1 109 ? -3.370 -0.429 -8.091 1.00 89.00 109 CYS A CA 1
ATOM 845 C C . CYS A 1 109 ? -4.615 0.462 -8.063 1.00 89.00 109 CYS A C 1
ATOM 847 O O . CYS A 1 109 ? -5.156 0.705 -6.985 1.00 89.00 109 CYS A O 1
ATOM 849 N N . ASN A 1 110 ? -5.102 0.927 -9.215 1.00 84.06 110 ASN A N 1
ATOM 850 C CA . ASN A 1 110 ? -6.367 1.658 -9.291 1.00 84.06 110 ASN A CA 1
ATOM 851 C C . ASN A 1 110 ? -7.591 0.736 -9.197 1.00 84.06 110 ASN A C 1
ATOM 853 O O . ASN A 1 110 ? -8.682 1.201 -8.873 1.00 84.06 110 ASN A O 1
ATOM 857 N N . THR A 1 111 ? -7.422 -0.559 -9.476 1.00 82.88 111 THR A N 1
ATOM 858 C CA . THR A 1 111 ? -8.520 -1.541 -9.508 1.00 82.88 111 THR A CA 1
ATOM 859 C C . THR A 1 111 ? -8.621 -2.386 -8.243 1.00 82.88 111 THR A C 1
ATOM 861 O O . THR A 1 111 ? -9.637 -3.051 -8.039 1.00 82.88 111 THR A O 1
ATOM 864 N N . GLN A 1 112 ? -7.610 -2.344 -7.365 1.00 79.31 112 GLN A N 1
ATOM 865 C CA . GLN A 1 112 ? -7.671 -2.981 -6.049 1.00 79.31 112 GLN A CA 1
ATOM 866 C C . GLN A 1 112 ? -8.685 -2.263 -5.152 1.00 79.31 112 GLN A C 1
ATOM 868 O O . GLN A 1 112 ? -8.353 -1.377 -4.366 1.00 79.31 112 GLN A O 1
ATOM 873 N N . VAL A 1 113 ? -9.947 -2.661 -5.277 1.00 66.06 113 VAL A N 1
ATOM 874 C CA . VAL A 1 113 ? -11.032 -2.204 -4.413 1.00 66.06 113 VAL A CA 1
ATOM 875 C C . VAL A 1 113 ? -10.977 -2.887 -3.049 1.00 66.06 113 VAL A C 1
ATOM 877 O O . VAL A 1 113 ? -10.461 -3.997 -2.894 1.00 66.06 113 VAL A O 1
ATOM 880 N N . GLU A 1 114 ? -11.527 -2.210 -2.047 1.00 66.44 114 GLU A N 1
ATOM 881 C CA . GLU A 1 114 ? -11.743 -2.775 -0.719 1.00 66.44 114 GLU A CA 1
ATOM 882 C C . GLU A 1 114 ? -12.668 -3.995 -0.834 1.00 66.44 114 GLU A C 1
ATOM 884 O O . GLU A 1 114 ? -13.766 -3.913 -1.390 1.00 66.44 114 GLU A O 1
ATOM 889 N N . LYS A 1 115 ? -12.219 -5.149 -0.332 1.00 68.88 115 LYS A N 1
ATOM 890 C CA . LYS A 1 115 ? -13.069 -6.337 -0.223 1.00 68.88 115 LYS A CA 1
ATOM 891 C C . LYS A 1 115 ? -13.966 -6.202 1.004 1.00 68.88 115 LYS A C 1
ATOM 893 O O . LYS A 1 115 ? -13.518 -5.753 2.052 1.00 68.88 115 LYS A O 1
ATOM 898 N N . GLU A 1 116 ? -15.223 -6.609 0.858 1.00 72.88 116 GLU A N 1
ATOM 899 C CA . GLU A 1 116 ? -16.239 -6.596 1.924 1.00 72.88 116 GLU A CA 1
ATOM 900 C C . GLU A 1 116 ? -16.474 -5.219 2.596 1.00 72.88 116 GLU A C 1
ATOM 902 O O . GLU A 1 116 ? -16.507 -5.138 3.827 1.00 72.88 116 GLU A O 1
ATOM 907 N N . PRO A 1 117 ? -16.730 -4.130 1.836 1.00 71.25 117 PRO A N 1
ATOM 908 C CA . PRO A 1 117 ? -16.933 -2.786 2.401 1.00 71.25 117 PRO A CA 1
ATOM 909 C C . PRO A 1 117 ? -18.148 -2.681 3.344 1.00 71.25 117 PRO A C 1
ATOM 911 O O . PRO A 1 117 ? -18.323 -1.684 4.037 1.00 71.25 117 PRO A O 1
ATOM 914 N N . TRP A 1 118 ? -19.020 -3.696 3.366 1.00 78.75 118 TRP A N 1
ATOM 915 C CA . TRP A 1 118 ? -20.143 -3.779 4.301 1.00 78.75 118 TRP A CA 1
ATOM 916 C C . TRP A 1 118 ? -19.749 -4.311 5.689 1.00 78.75 118 TRP A C 1
ATOM 918 O O . TRP A 1 118 ? -20.506 -4.107 6.634 1.00 78.75 118 TRP A O 1
ATOM 928 N N . ARG A 1 119 ? -18.598 -4.988 5.829 1.00 87.19 119 ARG A N 1
ATOM 929 C CA . ARG A 1 119 ? -18.119 -5.550 7.108 1.00 87.19 119 ARG A CA 1
ATOM 930 C C . ARG A 1 119 ? -17.024 -4.718 7.733 1.00 87.19 119 ARG A C 1
ATOM 932 O O . ARG A 1 119 ? -17.003 -4.564 8.950 1.00 87.19 119 ARG A O 1
ATOM 939 N N . ILE A 1 120 ? -16.115 -4.202 6.915 1.00 91.50 120 ILE A N 1
ATOM 940 C CA . ILE A 1 120 ? -14.973 -3.424 7.373 1.00 91.50 120 ILE A CA 1
ATOM 941 C C . ILE A 1 120 ? -15.168 -1.950 7.023 1.00 91.50 120 ILE A C 1
ATOM 943 O O . ILE A 1 120 ? -15.631 -1.609 5.939 1.00 91.50 120 ILE A O 1
ATOM 947 N N . LYS A 1 121 ? -14.859 -1.063 7.967 1.00 91.50 121 LYS A N 1
ATOM 948 C CA . LYS A 1 121 ? -14.894 0.385 7.740 1.00 91.50 121 LYS A CA 1
ATOM 949 C C . LYS A 1 121 ? -13.959 1.100 8.694 1.00 91.50 121 LYS A C 1
ATOM 951 O O . LYS A 1 121 ? -13.725 0.640 9.809 1.00 91.50 121 LYS A O 1
ATOM 956 N N . ILE A 1 122 ? -13.478 2.265 8.286 1.00 91.38 122 ILE A N 1
ATOM 957 C CA . ILE A 1 122 ? -12.884 3.221 9.218 1.00 91.38 122 ILE A CA 1
ATOM 958 C C . ILE A 1 122 ? -14.008 4.135 9.692 1.00 91.38 122 ILE A C 1
ATOM 960 O O . ILE A 1 122 ? -14.636 4.839 8.901 1.00 91.38 122 ILE A O 1
ATOM 964 N N . ASP A 1 123 ? -14.294 4.083 10.986 1.00 91.19 123 ASP A N 1
ATOM 965 C CA . ASP A 1 123 ? -15.282 4.943 11.611 1.00 91.19 123 ASP A CA 1
ATOM 966 C C . ASP A 1 123 ? -14.820 6.403 11.563 1.00 91.19 123 ASP A C 1
ATOM 968 O O . ASP A 1 123 ? -13.722 6.737 12.009 1.00 91.19 123 ASP A O 1
ATOM 972 N N . ARG A 1 124 ? -15.653 7.286 11.008 1.00 85.75 124 ARG A N 1
ATOM 973 C CA . ARG A 1 124 ? -15.266 8.681 10.745 1.00 85.75 124 ARG A CA 1
ATOM 974 C C . ARG A 1 124 ? -15.165 9.530 12.007 1.00 85.75 124 ARG A C 1
ATOM 976 O O . ARG A 1 124 ? -14.451 10.530 11.993 1.00 85.75 124 ARG A O 1
ATOM 983 N N . GLU A 1 125 ? -15.873 9.158 13.071 1.00 87.44 125 GLU A N 1
ATOM 984 C CA . GLU A 1 125 ? -15.884 9.909 14.328 1.00 87.44 125 GLU A CA 1
ATOM 985 C C . GLU A 1 125 ? -14.649 9.578 15.169 1.00 87.44 125 GLU A C 1
ATOM 987 O O . GLU A 1 125 ? -13.933 10.466 15.634 1.00 87.44 125 GLU A O 1
ATOM 992 N N . THR A 1 126 ? -14.360 8.288 15.316 1.00 91.31 126 THR A N 1
ATOM 993 C CA . THR A 1 126 ? -13.272 7.777 16.156 1.00 91.31 126 THR A CA 1
ATOM 994 C C . THR A 1 126 ? -11.966 7.561 15.393 1.00 91.31 126 THR A C 1
ATOM 996 O O . THR A 1 126 ? -10.906 7.450 16.009 1.00 91.31 126 THR A O 1
ATOM 999 N N . ASN A 1 127 ? -12.010 7.536 14.057 1.00 91.69 127 ASN A N 1
ATOM 1000 C CA . ASN A 1 127 ? -10.903 7.165 13.169 1.00 91.69 127 ASN A CA 1
ATOM 1001 C C . ASN A 1 127 ? -10.331 5.778 13.478 1.00 91.69 127 ASN A C 1
ATOM 1003 O O . ASN A 1 127 ? -9.122 5.552 13.372 1.00 91.69 127 ASN A O 1
ATOM 1007 N N . LYS A 1 128 ? -11.200 4.857 13.901 1.00 94.94 128 LYS A N 1
ATOM 1008 C CA . LYS A 1 128 ? -10.851 3.475 14.215 1.00 94.94 128 LYS A CA 1
ATOM 1009 C C . LYS A 1 128 ? -11.368 2.531 13.148 1.00 94.94 128 LYS A C 1
ATOM 1011 O O . LYS A 1 128 ? -12.449 2.706 12.602 1.00 94.94 128 LYS A O 1
ATOM 1016 N N . LEU A 1 129 ? -10.573 1.507 12.875 1.00 94.75 129 LEU A N 1
ATOM 1017 C CA . LEU A 1 129 ? -10.940 0.424 11.977 1.00 94.75 129 LEU A CA 1
ATOM 1018 C C . LEU A 1 129 ? -11.884 -0.511 12.722 1.00 94.75 129 LEU A C 1
ATOM 1020 O O . LEU A 1 129 ? -11.531 -1.028 13.785 1.00 94.75 129 LEU A O 1
ATOM 1024 N N . LEU A 1 130 ? -13.062 -0.716 12.153 1.00 95.38 130 LEU A N 1
ATOM 1025 C CA . LEU A 1 130 ? -14.089 -1.609 12.652 1.00 95.38 130 LEU A CA 1
ATOM 1026 C C . LEU A 1 130 ? -14.263 -2.773 11.677 1.00 95.38 130 LEU A C 1
ATOM 1028 O O . LEU A 1 130 ? -14.270 -2.557 10.467 1.00 95.38 130 LEU A O 1
ATOM 1032 N N . VAL A 1 131 ? -14.449 -3.978 12.208 1.00 94.69 131 VAL A N 1
ATOM 1033 C CA . VAL A 1 131 ? -14.898 -5.168 11.475 1.00 94.69 131 VAL A CA 1
ATOM 1034 C C . VAL A 1 131 ? -16.137 -5.700 12.179 1.00 94.69 131 VAL A C 1
ATOM 1036 O O . VAL A 1 131 ? -16.099 -5.949 13.383 1.00 94.69 131 VAL A O 1
ATOM 1039 N N . ASP A 1 132 ? -17.243 -5.828 11.447 1.0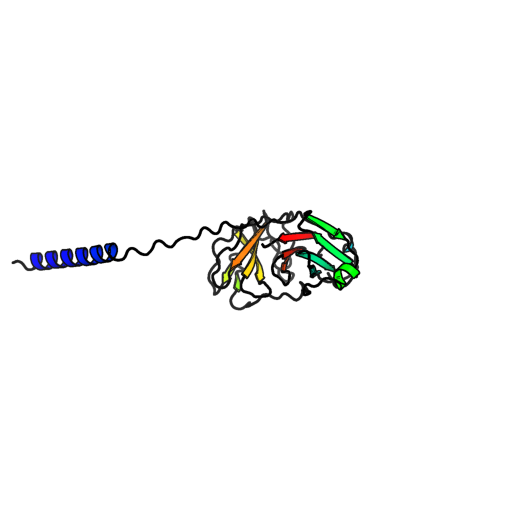0 93.50 132 ASP A N 1
ATOM 1040 C CA . ASP A 1 132 ? -18.559 -6.183 11.989 1.00 93.50 132 ASP A CA 1
ATOM 1041 C C . ASP A 1 132 ? -18.925 -5.281 13.196 1.00 93.50 132 ASP A C 1
ATOM 1043 O O . ASP A 1 132 ? -19.300 -5.750 14.273 1.00 93.50 132 ASP A O 1
ATOM 1047 N N . ASP A 1 133 ? -18.710 -3.967 13.024 1.00 93.25 133 ASP A N 1
ATOM 1048 C CA . ASP A 1 133 ? -18.871 -2.893 14.024 1.00 93.25 133 ASP A CA 1
ATOM 1049 C C . ASP A 1 133 ? -18.019 -3.029 15.306 1.00 93.25 133 ASP A C 1
ATOM 1051 O O . ASP A 1 133 ? -18.215 -2.296 16.278 1.00 93.25 133 ASP A O 1
ATOM 1055 N N . LYS A 1 134 ? -17.021 -3.921 15.320 1.00 94.38 134 LYS A N 1
ATOM 1056 C CA . LYS A 1 134 ? -16.073 -4.080 16.432 1.00 94.38 134 LYS A CA 1
ATOM 1057 C C . LYS A 1 134 ? -14.706 -3.524 16.076 1.00 94.38 134 LYS A C 1
ATOM 1059 O O . LYS A 1 134 ? -14.151 -3.832 15.028 1.00 94.38 134 LYS A O 1
ATOM 1064 N N . GLU A 1 135 ? -14.131 -2.744 16.985 1.00 95.75 135 GLU A N 1
ATOM 1065 C CA . GLU A 1 135 ? -12.793 -2.183 16.798 1.00 95.75 135 GLU A CA 1
ATOM 1066 C C . GLU A 1 135 ? -11.723 -3.277 16.704 1.00 95.75 135 GLU A C 1
ATOM 1068 O O . GLU A 1 135 ? -11.592 -4.111 17.605 1.00 95.75 135 GLU A O 1
ATOM 1073 N N . VAL A 1 136 ? -10.906 -3.204 15.651 1.00 95.75 136 VAL A N 1
ATOM 1074 C CA . VAL A 1 136 ? -9.693 -4.013 15.502 1.00 95.75 136 VAL A CA 1
ATOM 1075 C C . VAL A 1 136 ? -8.659 -3.543 16.527 1.00 95.75 136 VAL A C 1
ATOM 1077 O O . VAL A 1 136 ? -8.175 -2.410 16.482 1.00 95.75 136 VAL A O 1
ATOM 1080 N N . LYS A 1 137 ? -8.321 -4.412 17.481 1.00 95.38 137 LYS A N 1
ATOM 1081 C CA . LYS A 1 137 ? -7.384 -4.103 18.570 1.00 95.38 137 LYS A CA 1
ATOM 1082 C C . LYS A 1 137 ? -5.930 -4.325 18.136 1.00 95.38 137 LYS A C 1
ATOM 1084 O O . LYS A 1 137 ? -5.648 -5.102 17.234 1.00 95.38 137 LYS A O 1
ATOM 1089 N N . GLY A 1 138 ? -4.991 -3.660 18.814 1.00 94.88 138 GLY A N 1
ATOM 1090 C CA . GLY A 1 138 ? -3.549 -3.850 18.591 1.00 94.88 138 GLY A CA 1
ATOM 1091 C C . GLY A 1 138 ? -2.946 -3.057 17.422 1.00 94.88 138 GLY A C 1
ATOM 1092 O O . GLY A 1 138 ? -1.767 -3.230 17.115 1.00 94.88 138 GLY A O 1
ATOM 1093 N N . ILE A 1 139 ? -3.713 -2.166 16.789 1.00 96.94 139 ILE A N 1
ATOM 1094 C CA . ILE A 1 139 ? -3.181 -1.193 15.825 1.00 96.94 139 ILE A CA 1
ATOM 1095 C C . ILE A 1 139 ? -2.425 -0.095 16.598 1.00 96.94 139 ILE A C 1
ATOM 1097 O O . ILE A 1 139 ? -2.946 0.477 17.553 1.00 96.94 139 ILE A O 1
ATOM 1101 N N . LYS A 1 140 ? -1.170 0.161 16.215 1.00 95.62 140 LYS A N 1
ATOM 1102 C CA . LYS A 1 140 ? -0.210 1.053 16.881 1.00 95.62 140 LYS A CA 1
ATOM 1103 C C . LYS A 1 140 ? -0.585 2.523 16.723 1.00 95.62 140 LYS A C 1
ATOM 1105 O O . LYS A 1 140 ? -0.444 3.288 17.675 1.00 95.62 140 LYS A O 1
ATOM 1110 N N . GLY A 1 141 ? -1.023 2.932 15.532 1.00 92.88 141 GLY A N 1
ATOM 1111 C CA . GLY A 1 141 ? -1.437 4.308 15.276 1.00 92.88 141 GLY A CA 1
ATOM 1112 C C . GLY A 1 141 ? -2.770 4.648 15.946 1.00 92.88 141 GLY A C 1
ATOM 1113 O O . GLY A 1 141 ? -3.672 3.821 16.051 1.00 92.88 141 GLY A O 1
ATOM 1114 N N . GLN A 1 142 ? -2.911 5.897 16.388 1.00 92.56 142 GLN A N 1
ATOM 1115 C CA . GLN A 1 142 ? -4.154 6.393 16.978 1.00 92.56 142 GLN A CA 1
ATOM 1116 C C . GLN A 1 142 ? -5.225 6.654 15.916 1.00 92.56 142 GLN A C 1
ATOM 1118 O O . GLN A 1 142 ? -6.403 6.432 16.191 1.00 92.56 142 GLN A O 1
ATOM 1123 N N . VAL A 1 143 ? -4.817 7.073 14.718 1.00 92.00 143 VAL A N 1
ATOM 1124 C CA . VAL A 1 143 ? -5.693 7.364 13.578 1.00 92.00 143 VAL A CA 1
ATOM 1125 C C . VAL A 1 143 ? -5.484 6.285 12.528 1.00 92.00 143 VAL A C 1
ATOM 1127 O O . VAL A 1 143 ? -4.369 6.102 12.044 1.00 92.00 143 VAL A O 1
ATOM 1130 N N . HIS A 1 144 ? -6.535 5.550 12.186 1.00 93.25 144 HIS A N 1
ATOM 1131 C CA . HIS A 1 144 ? -6.492 4.536 11.140 1.00 93.25 144 HIS A CA 1
ATOM 1132 C C . HIS A 1 144 ? -6.904 5.223 9.838 1.00 93.25 144 HIS A C 1
ATOM 1134 O O . HIS A 1 144 ? -7.932 5.892 9.793 1.00 93.25 144 HIS A O 1
ATOM 1140 N N . LEU A 1 145 ? -6.059 5.127 8.814 1.00 89.06 145 LEU A N 1
ATOM 1141 C CA . LEU A 1 145 ? -6.176 5.926 7.592 1.00 89.06 145 LEU A CA 1
ATOM 1142 C C . LEU A 1 145 ? -6.688 5.109 6.416 1.00 89.06 145 LEU A C 1
ATOM 1144 O O . LEU A 1 145 ? -7.467 5.601 5.607 1.00 89.06 145 LEU A O 1
ATOM 1148 N N . ARG A 1 146 ? -6.216 3.867 6.299 1.00 90.00 146 ARG A N 1
ATOM 1149 C CA . ARG A 1 146 ? -6.577 2.986 5.192 1.00 90.00 146 ARG A CA 1
ATOM 1150 C C . ARG A 1 146 ? -6.407 1.534 5.588 1.00 90.00 146 ARG A C 1
ATOM 1152 O O . ARG A 1 146 ? -5.582 1.215 6.444 1.00 90.00 146 ARG A O 1
ATOM 1159 N N . TYR A 1 147 ? -7.144 0.664 4.922 1.00 92.50 147 TYR A N 1
ATOM 1160 C CA . TYR A 1 147 ? -6.896 -0.766 4.931 1.00 92.50 147 TYR A CA 1
ATOM 1161 C C . TYR A 1 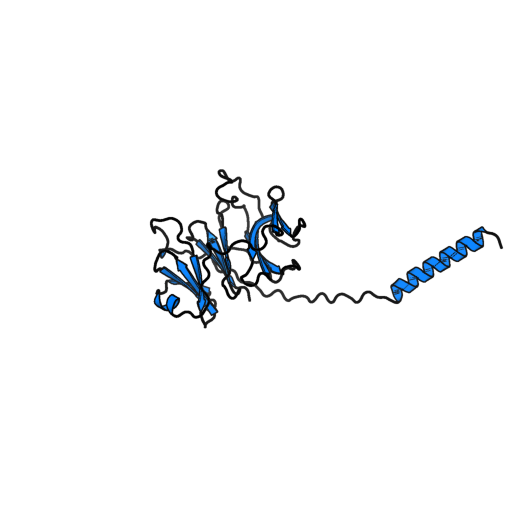147 ? -6.911 -1.291 3.495 1.00 92.50 147 TYR A C 1
ATOM 1163 O O . TYR A 1 147 ? -7.548 -0.704 2.624 1.00 92.50 147 TYR A O 1
ATOM 1171 N N . GLN A 1 148 ? -6.182 -2.372 3.236 1.00 92.81 148 GLN A N 1
ATOM 1172 C CA . GLN A 1 148 ? -6.155 -3.005 1.921 1.00 92.81 148 GLN A CA 1
ATOM 1173 C C . GLN A 1 148 ? -6.004 -4.514 2.071 1.00 92.81 148 GLN A C 1
ATOM 1175 O O . GLN A 1 148 ? -5.008 -4.990 2.625 1.00 92.81 148 GLN A O 1
ATOM 1180 N N . PHE A 1 149 ? -6.978 -5.255 1.546 1.00 93.25 149 PHE A N 1
ATOM 1181 C CA . PHE A 1 149 ? -6.919 -6.711 1.467 1.00 93.25 149 PHE A CA 1
ATOM 1182 C C . PHE A 1 149 ? -5.940 -7.179 0.404 1.00 93.25 149 PHE A C 1
ATOM 1184 O O . PHE A 1 149 ? -5.733 -6.514 -0.614 1.00 93.25 149 PHE A O 1
ATOM 1191 N N . THR A 1 150 ? -5.411 -8.371 0.627 1.00 92.88 150 THR A N 1
ATOM 1192 C CA . THR A 1 150 ? -4.652 -9.099 -0.379 1.00 92.88 150 THR A CA 1
ATOM 1193 C C . THR A 1 150 ? -5.534 -9.744 -1.446 1.00 92.88 150 THR A C 1
ATOM 1195 O O . THR A 1 150 ? -6.772 -9.777 -1.354 1.00 92.88 150 THR A O 1
ATOM 1198 N N . SER A 1 151 ? -4.887 -10.281 -2.483 1.00 89.06 151 SER A N 1
ATOM 1199 C CA . SER A 1 151 ? -5.538 -10.978 -3.595 1.00 89.06 151 SER A CA 1
ATOM 1200 C C . SER A 1 151 ? -6.355 -12.183 -3.121 1.00 89.06 151 SER A C 1
ATOM 1202 O O . SER A 1 151 ? -7.465 -12.376 -3.623 1.00 89.06 151 SER A O 1
ATOM 1204 N N . ARG A 1 152 ? -5.918 -12.911 -2.083 1.00 90.69 152 ARG A N 1
ATOM 1205 C CA . ARG A 1 152 ? -6.694 -14.003 -1.466 1.00 90.69 152 ARG A CA 1
ATOM 1206 C C . ARG A 1 152 ? -7.725 -13.517 -0.452 1.00 90.69 152 ARG A C 1
ATOM 1208 O O . ARG A 1 152 ? -8.784 -14.122 -0.333 1.00 90.69 152 ARG A O 1
ATOM 1215 N N . GLY A 1 153 ? -7.488 -12.374 0.193 1.00 90.75 153 GLY A N 1
ATOM 1216 C CA . GLY A 1 153 ? -8.421 -11.778 1.158 1.00 90.75 153 GLY A CA 1
ATOM 1217 C C . GLY A 1 153 ? -8.403 -12.431 2.545 1.00 90.75 153 GLY A C 1
ATOM 1218 O O . GLY A 1 153 ? -9.257 -12.130 3.371 1.00 90.75 153 GLY A O 1
ATOM 1219 N N . ASP A 1 154 ? -7.430 -13.298 2.805 1.00 92.56 154 ASP A N 1
ATOM 1220 C CA . ASP A 1 154 ? -7.144 -13.919 4.101 1.00 92.56 154 ASP A CA 1
ATOM 1221 C C . ASP A 1 154 ? -6.307 -13.018 5.024 1.00 92.56 154 ASP A C 1
ATOM 1223 O O . ASP A 1 154 ? -6.182 -13.288 6.219 1.00 92.56 154 ASP A O 1
ATOM 1227 N N . LYS A 1 155 ? -5.741 -11.929 4.493 1.00 92.88 155 LYS A N 1
ATOM 1228 C CA . LYS A 1 155 ? -5.045 -10.896 5.261 1.00 92.88 155 LYS A CA 1
ATOM 1229 C C . LYS A 1 155 ? -5.303 -9.499 4.692 1.00 92.88 155 LYS A C 1
ATOM 1231 O O . LYS A 1 155 ? -5.648 -9.325 3.520 1.00 92.88 155 LYS A O 1
ATOM 1236 N N . PHE A 1 156 ? -5.131 -8.481 5.529 1.00 94.19 156 PHE A N 1
ATOM 1237 C CA . PHE A 1 156 ? -5.193 -7.078 5.122 1.00 94.19 156 PHE A CA 1
ATOM 1238 C C . PHE A 1 156 ? -4.121 -6.251 5.827 1.00 94.19 156 PHE A C 1
ATOM 1240 O O . PHE A 1 156 ? -3.806 -6.470 6.996 1.00 94.19 156 PHE A O 1
ATOM 1247 N N . ALA A 1 157 ? -3.565 -5.280 5.110 1.00 94.94 157 ALA A N 1
ATOM 1248 C CA . ALA A 1 157 ? -2.709 -4.253 5.687 1.00 94.94 157 ALA A CA 1
ATOM 1249 C C . ALA A 1 157 ? -3.553 -3.097 6.215 1.00 94.94 157 ALA A C 1
ATOM 1251 O O . ALA A 1 157 ? -4.582 -2.756 5.634 1.00 94.94 157 ALA A O 1
ATOM 1252 N N . VAL A 1 158 ? -3.069 -2.455 7.271 1.00 94.62 158 VAL A N 1
ATOM 1253 C CA . VAL A 1 158 ? -3.613 -1.235 7.857 1.00 94.62 158 VAL A CA 1
ATOM 1254 C C . VAL A 1 158 ? -2.534 -0.167 7.834 1.00 94.62 158 VAL A C 1
ATOM 1256 O O . VAL A 1 158 ? -1.459 -0.349 8.405 1.00 94.62 158 VAL A O 1
ATOM 1259 N N . LEU A 1 159 ? -2.857 0.969 7.222 1.00 93.69 159 LEU A N 1
ATOM 1260 C CA . LEU A 1 159 ? -2.111 2.209 7.372 1.00 93.69 159 LEU A CA 1
ATOM 1261 C C . LEU A 1 159 ? -2.690 2.995 8.546 1.00 93.69 159 LEU A C 1
ATOM 1263 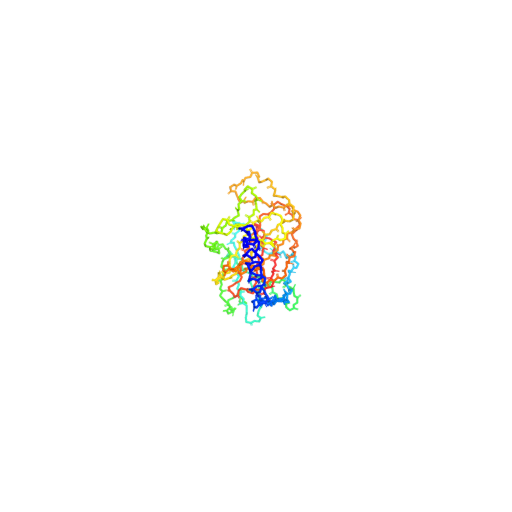O O . LEU A 1 159 ? -3.879 3.324 8.560 1.00 93.69 159 LEU A O 1
ATOM 1267 N N . SER A 1 160 ? -1.848 3.327 9.516 1.00 94.00 160 SER A N 1
ATOM 1268 C CA . SER A 1 160 ? -2.231 4.140 10.672 1.00 94.00 160 SER A CA 1
ATOM 1269 C C . SER A 1 160 ? -1.186 5.212 10.975 1.00 94.00 160 SER A C 1
ATOM 1271 O O . SER A 1 160 ? -0.049 5.115 10.522 1.00 94.00 160 SER A O 1
ATOM 1273 N N . ALA A 1 161 ? -1.563 6.236 11.737 1.00 92.44 161 ALA A N 1
ATOM 1274 C CA . ALA A 1 161 ? -0.682 7.322 12.152 1.00 92.44 161 ALA A CA 1
ATOM 1275 C C . ALA A 1 161 ? -0.773 7.573 13.660 1.00 92.44 161 ALA A C 1
ATOM 1277 O O . ALA A 1 161 ? -1.831 7.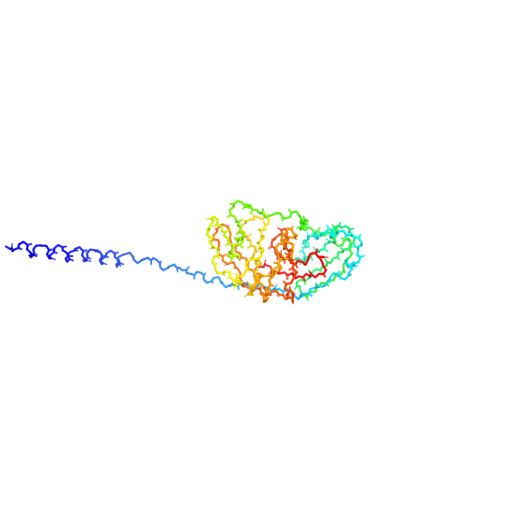414 14.274 1.00 92.44 161 ALA A O 1
ATOM 1278 N N . GLY A 1 162 ? 0.347 7.962 14.270 1.00 91.56 162 GLY A N 1
ATOM 1279 C CA . GLY A 1 162 ? 0.434 8.237 15.706 1.00 91.56 162 GLY A CA 1
ATOM 1280 C C . GLY A 1 162 ? -0.158 9.582 16.147 1.00 91.56 162 GLY A C 1
ATOM 1281 O O . GLY A 1 162 ? -0.438 9.744 17.333 1.00 91.56 162 GLY A O 1
ATOM 1282 N N . GLY A 1 163 ? -0.319 10.541 15.230 1.00 87.94 163 GLY A N 1
ATOM 1283 C CA . GLY A 1 163 ? -0.786 11.897 15.526 1.00 87.94 163 GLY A CA 1
ATOM 1284 C C . GLY A 1 163 ? -2.289 12.099 15.328 1.00 87.94 163 GLY A C 1
ATOM 1285 O O . GLY A 1 163 ? -3.102 11.228 15.625 1.00 87.94 163 GLY A O 1
ATOM 1286 N N . LYS A 1 164 ? -2.667 13.291 14.858 1.00 86.19 164 LYS A N 1
ATOM 1287 C CA . LYS A 1 164 ? -4.063 13.705 14.653 1.00 86.19 164 LYS A CA 1
ATOM 1288 C C . LYS A 1 164 ? -4.392 13.728 13.167 1.00 86.19 164 LYS A C 1
ATOM 1290 O O . LYS A 1 164 ? -3.546 14.082 12.349 1.00 86.19 164 LYS A O 1
ATOM 1295 N N . LYS A 1 165 ? -5.641 13.408 12.827 1.00 82.75 165 LYS A N 1
ATOM 1296 C CA . LYS A 1 165 ? -6.152 13.563 11.462 1.00 82.75 165 LYS A CA 1
ATOM 1297 C C . LYS A 1 165 ? -6.096 15.039 11.071 1.00 82.75 165 LYS A C 1
ATOM 1299 O O . LYS A 1 165 ? -6.559 15.894 11.829 1.00 82.75 165 LYS A O 1
ATOM 1304 N N . ALA A 1 166 ? -5.506 15.340 9.921 1.00 75.69 166 ALA A N 1
ATOM 1305 C CA . ALA A 1 166 ? -5.506 16.687 9.380 1.00 75.69 166 ALA A CA 1
ATOM 1306 C C . ALA A 1 166 ? -6.936 17.057 8.972 1.00 75.69 166 ALA A C 1
ATOM 1308 O O . ALA A 1 166 ? -7.668 16.244 8.400 1.00 75.69 166 ALA A O 1
ATOM 1309 N N . SER A 1 167 ? -7.343 18.295 9.247 1.00 62.00 167 SER A N 1
ATOM 1310 C CA . SER A 1 167 ? -8.587 18.828 8.703 1.00 62.00 167 SER A CA 1
ATOM 1311 C C . SER A 1 167 ? -8.450 18.906 7.181 1.00 62.00 167 SER A C 1
ATOM 1313 O O . SER A 1 167 ? -7.703 19.727 6.648 1.00 62.00 167 SER A O 1
ATOM 1315 N N . SER A 1 168 ? -9.142 18.023 6.461 1.00 57.66 168 SER A N 1
ATOM 1316 C CA . SER A 1 168 ? -9.234 18.155 5.009 1.00 57.66 168 SER A CA 1
ATOM 1317 C C . SER A 1 168 ? -10.085 19.382 4.695 1.00 57.66 168 SER A C 1
ATOM 1319 O O . SER A 1 168 ? -11.234 19.467 5.127 1.00 57.66 168 SER A O 1
ATOM 1321 N N . LEU A 1 169 ? -9.528 20.333 3.942 1.00 51.25 169 LEU A N 1
ATOM 1322 C CA . LEU A 1 169 ? -10.291 21.456 3.387 1.00 51.25 169 LEU A CA 1
ATOM 1323 C C . LEU A 1 169 ? -11.355 20.971 2.385 1.00 51.25 169 LEU A C 1
ATOM 1325 O O . LEU A 1 169 ? -12.329 21.678 2.154 1.00 51.25 169 LEU A O 1
ATOM 1329 N N . LEU A 1 170 ? -11.183 19.771 1.811 1.00 50.69 170 LEU A N 1
ATOM 1330 C CA . LEU A 1 170 ? -12.071 19.174 0.813 1.00 50.69 170 LEU A CA 1
ATOM 1331 C C . LEU A 1 170 ? -12.287 17.681 1.139 1.00 50.69 170 LEU A C 1
ATOM 1333 O O . LEU A 1 170 ? -11.635 16.818 0.550 1.00 50.69 170 LEU A O 1
ATOM 1337 N N . PRO A 1 171 ? -13.194 17.341 2.075 1.00 47.06 171 PRO A N 1
ATOM 1338 C CA . PRO A 1 171 ? -13.409 15.961 2.536 1.00 47.06 171 PRO A CA 1
ATOM 1339 C C . PRO A 1 171 ? -13.879 14.988 1.438 1.00 47.06 171 PRO A C 1
ATOM 1341 O O . PRO A 1 171 ? -13.832 13.778 1.635 1.00 47.06 171 PRO A O 1
ATOM 1344 N N . PHE A 1 172 ? -14.312 15.496 0.280 1.00 45.62 172 PHE A N 1
ATOM 1345 C CA . PHE A 1 172 ? -14.720 14.697 -0.879 1.00 45.62 172 PHE A CA 1
ATOM 1346 C C . PHE A 1 172 ? -13.556 14.266 -1.790 1.00 45.62 172 PHE A C 1
ATOM 1348 O O . PHE A 1 172 ? -13.757 13.402 -2.637 1.00 45.62 172 PHE A O 1
ATOM 1355 N N . LEU A 1 173 ? -12.350 14.830 -1.630 1.00 44.34 173 LEU A N 1
ATOM 1356 C CA . LEU A 1 173 ? -11.159 14.453 -2.416 1.00 44.34 173 LEU A CA 1
ATOM 1357 C C . LEU A 1 173 ? -10.351 13.304 -1.794 1.00 44.34 173 LEU A C 1
ATOM 1359 O O . LEU A 1 173 ? -9.269 12.973 -2.270 1.00 44.34 173 LEU A O 1
ATOM 1363 N N . GLY A 1 174 ? -10.877 12.700 -0.733 1.00 47.06 174 GLY A N 1
ATOM 1364 C CA . GLY A 1 174 ? -10.186 11.702 0.067 1.00 47.06 174 GLY A CA 1
ATOM 1365 C C . GLY A 1 174 ? -10.019 12.176 1.501 1.00 47.06 174 GLY A C 1
ATOM 1366 O O . GLY A 1 174 ? -9.985 13.376 1.799 1.00 47.06 174 GLY A O 1
ATOM 1367 N N . GLU A 1 175 ? -9.959 11.213 2.416 1.00 54.69 175 GLU A N 1
ATOM 1368 C CA . GLU A 1 175 ? -9.666 11.513 3.807 1.00 54.69 175 GLU A CA 1
ATOM 1369 C C . GLU A 1 175 ? -8.289 12.186 3.892 1.00 54.69 175 GLU A C 1
ATOM 1371 O O . GLU A 1 175 ? -7.314 11.733 3.284 1.00 54.69 175 GLU A O 1
ATOM 1376 N N . GLY A 1 176 ? -8.236 13.324 4.589 1.00 59.03 176 GLY A N 1
ATOM 1377 C CA . GLY A 1 176 ? -6.992 14.055 4.800 1.00 59.03 176 GLY A CA 1
ATOM 1378 C C . GLY A 1 176 ? -5.946 13.164 5.470 1.00 59.03 176 GLY A C 1
ATOM 1379 O O . GLY A 1 176 ? -6.294 12.247 6.216 1.00 59.03 176 GLY A O 1
ATOM 1380 N N . GLY A 1 177 ? -4.668 13.443 5.203 1.00 76.00 177 GLY A N 1
ATOM 1381 C CA . GLY A 1 177 ? -3.554 12.782 5.887 1.00 76.00 177 GLY A CA 1
ATOM 1382 C C . GLY A 1 177 ? -3.614 12.952 7.412 1.00 76.00 177 GLY A C 1
ATOM 1383 O O . GLY A 1 177 ? -4.486 13.632 7.956 1.00 76.00 177 GLY A O 1
ATOM 1384 N N . ALA A 1 178 ? -2.685 12.337 8.134 1.00 84.75 178 ALA A N 1
ATOM 1385 C CA . ALA A 1 178 ? -2.543 12.539 9.574 1.00 84.75 178 ALA A CA 1
ATOM 1386 C C . ALA A 1 178 ? -1.114 12.930 9.936 1.00 84.75 178 ALA A C 1
ATOM 1388 O O . ALA A 1 178 ? -0.168 12.658 9.200 1.00 84.75 178 ALA A O 1
ATOM 1389 N N . SER A 1 179 ? -0.965 13.595 11.078 1.00 86.12 179 SER A N 1
ATOM 1390 C CA . SER A 1 179 ? 0.345 13.942 11.618 1.00 86.12 179 SER A CA 1
ATOM 1391 C C . SER A 1 179 ? 1.041 12.764 12.301 1.00 86.12 179 SER A C 1
ATOM 1393 O O . SER A 1 179 ? 0.422 11.757 12.656 1.00 86.12 179 SER A O 1
ATOM 1395 N N . GLY A 1 180 ? 2.343 12.927 12.540 1.00 87.75 180 GLY A N 1
ATOM 1396 C CA . GLY A 1 180 ? 3.171 11.971 13.273 1.00 87.75 180 GLY A CA 1
ATOM 1397 C C . GLY A 1 180 ? 3.692 10.800 12.435 1.00 87.75 180 GLY A C 1
ATOM 1398 O O . GLY A 1 180 ? 3.575 10.768 11.210 1.00 87.75 180 GLY A O 1
ATOM 1399 N N . ALA A 1 181 ? 4.307 9.839 13.126 1.00 90.44 181 ALA A N 1
ATOM 1400 C CA . ALA A 1 181 ? 4.840 8.632 12.506 1.00 90.44 181 ALA A CA 1
ATOM 1401 C C . ALA A 1 181 ? 3.709 7.765 11.936 1.00 90.44 181 ALA A C 1
ATOM 1403 O O . ALA A 1 181 ? 2.662 7.593 12.572 1.00 90.44 181 ALA A O 1
ATOM 1404 N N . HIS A 1 182 ? 3.941 7.233 10.739 1.00 91.50 182 HIS A N 1
ATOM 1405 C CA . HIS A 1 182 ? 3.012 6.359 10.034 1.00 91.50 182 HIS A CA 1
ATOM 1406 C C . HIS A 1 182 ? 3.459 4.909 10.167 1.00 91.50 182 HIS A C 1
ATOM 1408 O O . HIS A 1 182 ? 4.653 4.619 10.190 1.00 91.50 182 HIS A O 1
ATOM 1414 N N . TYR A 1 183 ? 2.500 3.995 10.236 1.00 93.44 183 TYR A N 1
ATOM 1415 C CA . TYR A 1 183 ? 2.751 2.582 10.465 1.00 93.44 183 TYR A CA 1
ATOM 1416 C C . TYR A 1 183 ? 1.959 1.721 9.490 1.00 93.44 183 TYR A C 1
ATOM 1418 O O . TYR A 1 183 ? 0.772 1.970 9.269 1.00 93.44 183 TYR A O 1
ATOM 1426 N N . ASN A 1 184 ? 2.604 0.673 8.986 1.00 94.88 184 ASN A N 1
ATOM 1427 C CA . ASN A 1 184 ? 1.953 -0.480 8.383 1.00 94.88 184 ASN A CA 1
ATOM 1428 C C . ASN A 1 184 ? 1.873 -1.625 9.396 1.00 94.88 184 ASN A C 1
ATOM 1430 O O . ASN A 1 184 ? 2.853 -1.945 10.077 1.00 94.88 184 ASN A O 1
ATOM 1434 N N . GLN A 1 185 ? 0.714 -2.272 9.449 1.00 95.81 185 GLN A N 1
ATOM 1435 C CA . GLN A 1 185 ? 0.501 -3.526 10.163 1.00 95.81 185 GLN A CA 1
ATOM 1436 C C . GLN A 1 185 ? -0.385 -4.440 9.338 1.00 95.81 185 GLN A C 1
ATOM 1438 O O . GLN A 1 185 ? -1.384 -3.985 8.792 1.00 95.81 185 GLN A O 1
ATOM 1443 N N . VAL A 1 186 ? -0.060 -5.727 9.292 1.00 95.88 186 VAL A N 1
ATOM 1444 C CA . VAL A 1 186 ? -0.866 -6.720 8.577 1.00 95.88 186 VAL A CA 1
ATOM 1445 C C . VAL A 1 186 ? -1.574 -7.611 9.583 1.00 95.88 186 VAL A C 1
ATOM 1447 O O . VAL A 1 186 ? -0.957 -8.114 10.528 1.00 95.88 186 VAL A O 1
ATOM 1450 N N . PHE A 1 187 ? -2.862 -7.813 9.354 1.00 95.44 187 PHE A N 1
ATOM 1451 C CA . PHE A 1 187 ? -3.732 -8.639 10.171 1.00 95.44 187 PHE A CA 1
ATOM 1452 C C . PHE A 1 187 ? -4.298 -9.781 9.339 1.00 95.44 187 PHE A C 1
ATOM 1454 O O . PHE A 1 187 ? -4.580 -9.614 8.152 1.00 95.44 187 PHE A O 1
ATOM 1461 N N . SER A 1 188 ? -4.488 -10.926 9.982 1.00 95.00 188 SER A N 1
ATOM 1462 C CA . SER A 1 188 ? -5.263 -12.029 9.431 1.00 95.00 188 SER A CA 1
ATOM 1463 C C . SER A 1 188 ? -6.747 -11.665 9.377 1.00 95.00 188 SER A C 1
ATOM 1465 O O . SER A 1 188 ? -7.253 -10.859 10.166 1.00 95.00 188 SER A O 1
ATOM 1467 N N . PHE A 1 189 ? -7.465 -12.292 8.458 1.00 92.94 189 PHE A N 1
ATOM 1468 C CA . PHE A 1 189 ? -8.905 -12.190 8.325 1.00 92.94 189 PHE A CA 1
ATOM 1469 C C . PHE A 1 189 ? -9.510 -13.594 8.194 1.00 92.94 189 PHE A C 1
ATOM 1471 O O . PHE A 1 189 ? -8.989 -14.406 7.432 1.00 92.94 189 PHE A O 1
ATOM 1478 N N . PRO A 1 190 ? -10.599 -13.908 8.919 1.00 92.50 190 PRO A N 1
ATOM 1479 C CA . PRO A 1 190 ? -11.403 -13.022 9.768 1.00 92.50 190 PRO A CA 1
ATOM 1480 C C . PRO A 1 190 ? -10.913 -12.887 11.222 1.00 92.50 190 PRO A C 1
ATOM 1482 O O . PRO A 1 190 ? -11.585 -12.233 12.012 1.00 92.50 190 PRO A O 1
ATOM 1485 N N . ASP A 1 191 ? -9.780 -13.487 11.597 1.00 94.62 191 ASP A N 1
ATOM 1486 C CA . ASP A 1 191 ? -9.359 -13.589 13.008 1.00 94.62 191 ASP A CA 1
ATOM 1487 C C . ASP A 1 191 ? -8.849 -12.273 13.623 1.00 94.62 191 ASP A C 1
ATOM 1489 O O . ASP A 1 191 ? -8.798 -12.142 14.848 1.00 94.62 191 ASP A O 1
ATOM 1493 N N . LEU A 1 192 ? -8.486 -11.286 12.796 1.00 95.00 192 LEU A N 1
ATOM 1494 C CA . LEU A 1 192 ? -8.013 -9.957 13.210 1.00 95.00 192 LEU A CA 1
ATOM 1495 C C . LEU A 1 192 ? -6.761 -10.008 14.096 1.00 95.00 192 LEU A C 1
ATOM 1497 O O . LEU A 1 192 ? -6.555 -9.152 14.961 1.00 95.00 192 LEU A O 1
ATOM 1501 N N . THR A 1 193 ? -5.904 -11.007 13.885 1.00 95.19 193 THR A N 1
ATOM 1502 C CA . THR A 1 193 ? -4.647 -11.161 14.623 1.00 95.19 193 THR A CA 1
ATOM 1503 C C . THR A 1 193 ? -3.486 -10.568 13.833 1.00 95.19 193 THR A C 1
ATOM 1505 O O . THR A 1 193 ? -3.369 -10.779 12.629 1.00 95.19 193 THR A O 1
ATOM 1508 N N . SER A 1 194 ? -2.618 -9.804 14.506 1.00 94.12 194 SER A N 1
ATOM 1509 C CA . SER A 1 194 ? -1.416 -9.241 13.876 1.00 94.12 194 SER A CA 1
ATOM 1510 C C . SER A 1 194 ? -0.501 -10.375 13.417 1.00 94.12 194 SER A C 1
ATOM 1512 O O . SER A 1 194 ? -0.106 -11.208 14.233 1.00 94.12 194 SER A O 1
ATOM 1514 N N . MET A 1 195 ? -0.156 -10.398 12.131 1.00 92.88 195 MET A N 1
ATOM 1515 C CA . MET A 1 195 ? 0.656 -11.469 11.540 1.00 92.88 195 MET A CA 1
ATOM 1516 C C . MET A 1 195 ? 2.158 -11.191 11.643 1.00 92.88 195 MET A C 1
ATOM 1518 O O . MET A 1 195 ? 2.939 -12.111 11.875 1.00 92.88 195 MET A O 1
ATOM 1522 N N . TYR A 1 196 ? 2.551 -9.920 11.531 1.00 89.75 196 TYR A N 1
ATOM 1523 C CA . TYR A 1 196 ? 3.953 -9.499 11.482 1.00 89.75 196 TYR A CA 1
ATOM 1524 C C . TYR A 1 196 ? 4.248 -8.343 12.441 1.00 89.75 196 TYR A C 1
ATOM 1526 O O . TYR A 1 196 ? 3.350 -7.808 13.103 1.00 89.75 196 TYR A O 1
ATOM 1534 N N . SER A 1 197 ? 5.525 -7.957 12.521 1.00 89.50 197 SER A N 1
ATOM 1535 C CA . SER A 1 197 ? 5.959 -6.785 13.280 1.00 89.50 197 SER A CA 1
ATOM 1536 C C . SER A 1 197 ? 5.375 -5.497 12.701 1.00 89.50 197 SER A C 1
ATOM 1538 O O . SER A 1 197 ? 5.199 -5.373 11.492 1.00 89.50 197 SER A O 1
ATOM 1540 N N . VAL A 1 198 ? 5.141 -4.503 13.559 1.00 93.56 198 VAL A N 1
ATOM 1541 C CA . VAL A 1 198 ? 4.738 -3.167 13.107 1.00 93.56 198 VAL A CA 1
ATOM 1542 C C . VAL A 1 198 ? 5.893 -2.489 12.380 1.00 93.56 198 VAL A C 1
ATOM 1544 O O . VAL A 1 198 ? 6.971 -2.345 12.956 1.00 93.56 198 VAL A O 1
ATOM 1547 N N . THR A 1 199 ? 5.642 -2.001 11.169 1.00 92.88 199 THR A N 1
ATOM 1548 C CA . THR A 1 199 ? 6.649 -1.317 10.354 1.00 92.88 199 THR A CA 1
ATOM 1549 C C . THR A 1 199 ? 6.366 0.176 10.326 1.00 92.88 199 THR A C 1
ATOM 1551 O O . THR A 1 199 ? 5.277 0.596 9.942 1.00 92.88 199 THR A O 1
ATOM 1554 N N . GLU A 1 200 ? 7.335 0.988 10.740 1.00 92.38 200 GLU A N 1
ATOM 1555 C CA . GLU A 1 200 ? 7.260 2.444 10.602 1.00 92.38 200 GLU A CA 1
ATOM 1556 C C . GLU A 1 200 ? 7.617 2.857 9.173 1.00 92.38 200 GLU A C 1
ATOM 1558 O O . GLU A 1 200 ? 8.598 2.381 8.604 1.00 92.38 200 GLU A O 1
ATOM 1563 N N . LEU A 1 201 ? 6.791 3.716 8.584 1.00 90.38 201 LEU A N 1
ATOM 1564 C CA . LEU A 1 201 ? 6.927 4.180 7.211 1.00 90.38 201 LEU A CA 1
ATOM 1565 C C . LEU A 1 201 ? 7.691 5.509 7.173 1.00 90.38 201 LEU A C 1
ATOM 1567 O O . LEU A 1 201 ? 7.424 6.382 8.002 1.00 90.38 201 LEU A O 1
ATOM 1571 N N . PRO A 1 202 ? 8.578 5.726 6.183 1.00 87.31 202 PRO A N 1
ATOM 1572 C CA . PRO A 1 202 ? 9.429 6.916 6.096 1.00 87.31 202 PRO A CA 1
ATOM 1573 C C . PRO A 1 202 ? 8.680 8.163 5.578 1.00 87.31 202 PRO A C 1
ATOM 1575 O O . PRO A 1 202 ? 9.255 9.007 4.887 1.00 87.31 202 PRO A O 1
ATOM 1578 N N . PHE A 1 203 ? 7.381 8.287 5.858 1.00 79.62 203 PHE A N 1
ATOM 1579 C CA . PHE A 1 203 ? 6.569 9.419 5.420 1.00 79.62 203 PHE A CA 1
ATOM 1580 C C . PHE A 1 203 ? 6.859 10.650 6.269 1.00 79.62 203 PHE A C 1
ATOM 1582 O O . PHE A 1 203 ? 6.848 10.601 7.496 1.00 79.62 203 PHE A O 1
ATOM 1589 N N . THR A 1 204 ? 7.090 11.777 5.603 1.00 63.03 204 THR A N 1
ATOM 1590 C CA . THR A 1 204 ? 7.515 13.024 6.250 1.00 63.03 204 THR A CA 1
ATOM 1591 C C . THR A 1 204 ? 6.429 14.097 6.280 1.00 63.03 204 THR A C 1
ATOM 1593 O O . THR A 1 204 ? 6.658 15.174 6.823 1.00 63.03 204 THR A O 1
ATOM 1596 N N . THR A 1 205 ? 5.254 13.852 5.687 1.00 62.03 205 THR A N 1
ATOM 1597 C CA . THR A 1 205 ? 4.278 14.914 5.403 1.00 62.03 205 THR A CA 1
ATOM 1598 C C . THR A 1 205 ? 2.858 14.577 5.840 1.00 62.03 205 THR A C 1
ATOM 1600 O O . THR A 1 205 ? 2.265 13.615 5.368 1.00 62.03 205 THR A O 1
ATOM 1603 N N . GLU A 1 206 ? 2.280 15.460 6.654 1.00 61.06 206 GLU A N 1
ATOM 1604 C CA . GLU A 1 206 ? 0.967 15.301 7.302 1.00 61.06 206 GLU A CA 1
ATOM 1605 C C . GLU A 1 206 ? -0.241 15.511 6.368 1.00 61.06 206 GLU A C 1
ATOM 1607 O O . GLU A 1 206 ? -1.379 15.236 6.738 1.00 61.06 206 GLU A O 1
ATOM 1612 N N . LYS A 1 207 ? -0.018 16.052 5.164 1.00 64.94 207 LYS A N 1
ATOM 1613 C CA . LYS A 1 207 ? -1.082 16.534 4.260 1.00 64.94 207 LYS A CA 1
ATOM 1614 C C . LYS A 1 207 ? -1.293 15.667 3.023 1.00 64.94 207 LYS A C 1
ATOM 1616 O O . LYS A 1 207 ? -1.929 16.112 2.073 1.00 64.94 207 LYS A O 1
ATOM 1621 N N . ILE A 1 208 ? -0.727 14.467 3.005 1.00 72.56 208 ILE A N 1
ATOM 1622 C CA . ILE A 1 208 ? -0.714 13.620 1.815 1.00 72.56 208 ILE A CA 1
ATOM 1623 C C . ILE A 1 208 ? -1.570 12.391 2.058 1.00 72.56 208 ILE A C 1
ATOM 1625 O O . ILE A 1 208 ? -1.391 11.684 3.047 1.00 72.56 208 ILE A O 1
ATOM 1629 N N . THR A 1 209 ? -2.505 12.154 1.145 1.00 75.38 209 THR A N 1
ATOM 1630 C CA . THR A 1 209 ? -3.241 10.897 1.083 1.00 75.38 209 THR A CA 1
ATOM 1631 C C . THR A 1 209 ? -2.351 9.865 0.408 1.00 75.38 209 THR A C 1
ATOM 1633 O O . THR A 1 209 ? -1.841 10.094 -0.693 1.00 75.38 209 THR A O 1
ATOM 1636 N N . TYR A 1 210 ? -2.169 8.734 1.080 1.00 81.94 210 TYR A N 1
ATOM 1637 C CA . TYR A 1 210 ? -1.411 7.612 0.554 1.00 81.94 210 TYR A CA 1
ATOM 1638 C C . TYR A 1 210 ? -2.354 6.543 0.016 1.00 81.94 210 TYR A C 1
ATOM 1640 O O . TYR A 1 210 ? -3.317 6.144 0.677 1.00 81.94 210 TYR A O 1
ATOM 1648 N N . ARG A 1 211 ? -2.046 6.058 -1.182 1.00 86.00 211 ARG A N 1
ATOM 1649 C CA . ARG A 1 211 ? -2.573 4.800 -1.695 1.00 86.00 211 ARG A CA 1
ATOM 1650 C C . ARG A 1 211 ? -1.707 3.655 -1.191 1.00 86.00 211 ARG A C 1
ATOM 1652 O O . ARG A 1 211 ? -0.578 3.845 -0.760 1.00 86.00 211 ARG A O 1
ATOM 1659 N N . SER A 1 212 ? -2.285 2.471 -1.219 1.00 90.19 212 SER A N 1
ATOM 1660 C CA . SER A 1 212 ? -1.732 1.202 -0.770 1.00 90.19 212 SER A CA 1
ATOM 1661 C C . SER A 1 212 ? -2.157 0.147 -1.775 1.00 90.19 212 SER A C 1
ATOM 1663 O O . SER A 1 212 ? -3.324 0.141 -2.173 1.00 90.19 212 SER A O 1
ATOM 1665 N N . CYS A 1 213 ? -1.233 -0.712 -2.177 1.00 92.62 213 CYS A N 1
ATOM 1666 C CA . CYS A 1 213 ? -1.453 -1.693 -3.227 1.00 92.62 213 CYS A CA 1
ATOM 1667 C C . CYS A 1 213 ? -0.612 -2.933 -2.959 1.00 92.62 213 CYS A C 1
ATOM 1669 O O . CYS A 1 213 ? 0.591 -2.820 -2.718 1.00 92.62 213 CYS A O 1
ATOM 1671 N N . TRP A 1 214 ? -1.237 -4.104 -2.988 1.00 95.38 214 TRP A N 1
ATOM 1672 C CA . TRP A 1 214 ? -0.525 -5.370 -2.858 1.00 95.38 214 TRP A CA 1
ATOM 1673 C C . TRP A 1 214 ? -0.035 -5.867 -4.214 1.00 95.38 214 TRP A C 1
ATOM 1675 O O . TRP A 1 214 ? -0.737 -5.775 -5.217 1.00 95.38 214 TRP A O 1
ATOM 1685 N N . SER A 1 215 ? 1.146 -6.463 -4.230 1.00 95.25 215 SER A N 1
ATOM 1686 C CA . SER A 1 215 ? 1.524 -7.407 -5.288 1.00 95.25 215 SER A CA 1
ATOM 1687 C C . SER A 1 215 ? 0.576 -8.613 -5.298 1.00 95.25 215 SER A C 1
ATOM 1689 O O . SER A 1 215 ? -0.047 -8.938 -4.283 1.00 95.25 215 SER A O 1
ATOM 1691 N N . PHE A 1 216 ? 0.447 -9.276 -6.449 1.00 93.94 216 PHE A N 1
ATOM 1692 C CA . PHE A 1 216 ? -0.479 -10.401 -6.594 1.00 93.94 216 PHE A CA 1
ATOM 1693 C C . PHE A 1 216 ? -0.137 -11.587 -5.682 1.00 93.94 216 PHE A C 1
ATOM 1695 O O . PHE A 1 216 ? -1.039 -12.190 -5.101 1.00 93.94 216 PHE A O 1
ATOM 1702 N N . ASP A 1 217 ? 1.156 -11.890 -5.547 1.00 93.69 217 ASP A N 1
ATOM 1703 C CA . ASP A 1 217 ? 1.696 -12.948 -4.682 1.00 93.69 217 ASP A CA 1
ATOM 1704 C C . ASP A 1 217 ? 1.702 -12.577 -3.192 1.00 93.69 217 ASP A C 1
ATOM 1706 O O . ASP A 1 217 ? 2.038 -13.404 -2.347 1.00 93.69 217 ASP A O 1
ATOM 1710 N N . GLU A 1 218 ? 1.253 -11.362 -2.861 1.00 93.94 218 GLU A N 1
ATOM 1711 C CA . GLU A 1 218 ? 1.116 -10.852 -1.499 1.00 93.94 218 GLU A CA 1
ATOM 1712 C C . GLU A 1 218 ? 2.441 -10.735 -0.731 1.00 93.94 218 GLU A C 1
ATOM 1714 O O . GLU A 1 218 ? 2.419 -10.644 0.504 1.00 93.94 218 GLU A O 1
ATOM 1719 N N . SER A 1 219 ? 3.567 -10.726 -1.452 1.00 93.38 219 SER A N 1
ATOM 1720 C CA . SER A 1 219 ? 4.920 -10.571 -0.904 1.00 93.38 219 SER A CA 1
ATOM 1721 C C . SER A 1 219 ? 5.320 -9.107 -0.726 1.00 93.38 219 SER A C 1
ATOM 1723 O O . SER A 1 219 ? 6.249 -8.790 0.008 1.00 93.38 219 SER A O 1
ATOM 1725 N N . TYR A 1 220 ? 4.600 -8.191 -1.368 1.00 95.00 220 TYR A N 1
ATOM 1726 C CA . TYR A 1 220 ? 4.854 -6.753 -1.312 1.00 95.00 220 TYR A CA 1
ATOM 1727 C C . TYR A 1 220 ? 3.586 -5.951 -1.096 1.00 95.00 220 TYR A C 1
ATOM 1729 O O . TYR A 1 220 ? 2.575 -6.210 -1.756 1.00 95.00 220 TYR A O 1
ATOM 1737 N N . ILE A 1 221 ? 3.694 -4.897 -0.288 1.00 94.88 221 ILE A N 1
ATOM 1738 C CA . ILE A 1 221 ? 2.754 -3.777 -0.289 1.00 94.88 221 ILE A CA 1
ATOM 1739 C C . ILE A 1 221 ? 3.488 -2.478 -0.620 1.00 94.88 221 ILE A C 1
ATOM 1741 O O . ILE A 1 221 ? 4.509 -2.141 -0.021 1.00 94.88 221 ILE A O 1
ATOM 1745 N N . VAL A 1 222 ? 2.955 -1.747 -1.594 1.00 94.44 222 VAL A N 1
ATOM 1746 C CA . VAL A 1 222 ? 3.456 -0.444 -2.026 1.00 94.44 222 VAL A CA 1
ATOM 1747 C C . VAL A 1 222 ? 2.527 0.631 -1.505 1.00 94.44 222 VAL A C 1
ATOM 1749 O O . VAL A 1 222 ? 1.318 0.575 -1.728 1.00 94.44 222 VAL A O 1
ATOM 1752 N N . TYR A 1 223 ? 3.106 1.630 -0.852 1.00 91.62 223 TYR A N 1
ATOM 1753 C CA . TYR A 1 223 ? 2.423 2.859 -0.499 1.00 91.62 223 TYR A CA 1
ATOM 1754 C C . TYR A 1 223 ? 2.927 4.001 -1.366 1.00 91.62 223 TYR A C 1
ATOM 1756 O O . TYR A 1 223 ? 4.120 4.287 -1.331 1.00 91.62 223 TYR A O 1
ATOM 1764 N N . SER A 1 224 ? 2.043 4.674 -2.097 1.00 88.50 224 SER A N 1
ATOM 1765 C CA . SER A 1 224 ? 2.395 5.819 -2.944 1.00 88.50 224 SER A CA 1
ATOM 1766 C C . SER A 1 224 ? 1.594 7.057 -2.564 1.00 88.50 224 SER A C 1
ATOM 1768 O O . SER A 1 224 ? 0.469 6.956 -2.070 1.00 88.50 224 SER A O 1
ATOM 1770 N N . ASP A 1 225 ? 2.172 8.242 -2.763 1.00 83.56 225 ASP A N 1
ATOM 1771 C CA . ASP A 1 225 ? 1.391 9.474 -2.677 1.00 83.56 225 ASP A CA 1
ATOM 1772 C C . ASP A 1 225 ? 0.400 9.615 -3.845 1.00 83.56 225 ASP A C 1
ATOM 1774 O O . ASP A 1 225 ? 0.434 8.867 -4.821 1.00 83.56 225 ASP A O 1
ATOM 1778 N N . ALA A 1 226 ? -0.526 10.569 -3.745 1.00 78.31 226 ALA A N 1
ATOM 1779 C CA . ALA A 1 226 ? -1.568 10.781 -4.754 1.00 78.31 226 ALA A CA 1
ATOM 1780 C C . ALA A 1 226 ? -1.032 11.068 -6.174 1.00 78.31 226 ALA A C 1
ATOM 1782 O O . ALA A 1 226 ? -1.771 10.906 -7.142 1.00 78.31 226 ALA A O 1
ATOM 1783 N N . LEU A 1 227 ? 0.229 11.495 -6.297 1.00 78.12 227 LEU A N 1
ATOM 1784 C CA . LEU A 1 227 ? 0.894 11.766 -7.575 1.00 78.12 227 LEU A CA 1
ATOM 1785 C C . LEU A 1 227 ? 1.802 10.616 -8.023 1.00 78.12 227 LEU A C 1
ATOM 1787 O O . LEU A 1 227 ? 2.496 10.754 -9.024 1.00 78.12 227 LEU A O 1
ATOM 1791 N N . ASP A 1 228 ? 1.850 9.523 -7.259 1.00 82.44 228 ASP A N 1
ATOM 1792 C CA . ASP A 1 228 ? 2.774 8.405 -7.448 1.00 82.44 228 ASP A CA 1
ATOM 1793 C C . ASP A 1 228 ? 4.253 8.811 -7.481 1.00 82.44 228 ASP A C 1
ATOM 1795 O O . ASP A 1 228 ? 5.091 8.033 -7.910 1.00 82.44 228 ASP A O 1
ATOM 1799 N N . SER A 1 229 ? 4.583 10.009 -6.990 1.00 81.69 229 SER A N 1
ATOM 1800 C CA . SER A 1 229 ? 5.910 10.628 -7.089 1.00 81.69 229 SER A CA 1
ATOM 1801 C C . SER A 1 229 ? 6.896 10.129 -6.036 1.00 81.69 229 SER A C 1
ATOM 1803 O O . SER A 1 229 ? 8.121 10.213 -6.189 1.00 81.69 229 SER A O 1
ATOM 1805 N N . ARG A 1 230 ? 6.341 9.655 -4.920 1.00 85.81 230 ARG A N 1
ATOM 1806 C CA . ARG A 1 230 ? 7.064 9.094 -3.788 1.00 85.81 230 ARG A CA 1
ATOM 1807 C C . ARG A 1 230 ? 6.361 7.841 -3.336 1.00 85.81 230 ARG A C 1
ATOM 1809 O O . ARG A 1 230 ? 5.136 7.832 -3.200 1.00 85.81 230 ARG A O 1
ATOM 1816 N N . LEU A 1 231 ? 7.154 6.821 -3.047 1.00 89.31 231 LEU A N 1
ATOM 1817 C CA . LEU A 1 231 ? 6.637 5.545 -2.597 1.00 89.31 231 LEU A CA 1
ATOM 1818 C C . LEU A 1 231 ? 7.527 4.896 -1.543 1.00 89.31 231 LEU A C 1
ATOM 1820 O O . LEU A 1 231 ? 8.736 5.118 -1.497 1.00 89.31 231 LEU A O 1
ATOM 1824 N N . ALA A 1 232 ? 6.901 4.095 -0.693 1.00 91.75 232 ALA A N 1
ATOM 1825 C CA . ALA A 1 232 ? 7.560 3.164 0.207 1.00 91.75 232 ALA A CA 1
ATOM 1826 C C . ALA A 1 232 ? 7.094 1.752 -0.144 1.00 91.75 232 ALA A C 1
ATOM 1828 O O . ALA A 1 232 ? 5.909 1.528 -0.397 1.00 91.75 232 ALA A O 1
ATOM 1829 N N . ILE A 1 233 ? 8.028 0.810 -0.159 1.00 93.56 233 ILE A N 1
ATOM 1830 C CA . ILE A 1 233 ? 7.766 -0.596 -0.446 1.00 93.56 233 ILE A CA 1
ATOM 1831 C C . ILE A 1 233 ? 8.022 -1.366 0.836 1.00 93.56 233 ILE A C 1
ATOM 1833 O O . ILE A 1 233 ? 9.012 -1.139 1.528 1.00 93.56 233 ILE A O 1
ATOM 1837 N N . ILE A 1 234 ? 7.110 -2.264 1.167 1.00 93.31 234 ILE A N 1
ATOM 1838 C CA . ILE A 1 234 ? 7.247 -3.151 2.307 1.00 93.31 234 ILE A CA 1
ATOM 1839 C C . ILE A 1 234 ? 7.279 -4.580 1.795 1.00 93.31 234 ILE A C 1
ATOM 1841 O O . ILE A 1 234 ? 6.391 -4.982 1.040 1.00 93.31 234 ILE A O 1
ATOM 1845 N N . VAL A 1 235 ? 8.277 -5.329 2.253 1.00 92.19 235 VAL A N 1
ATOM 1846 C CA . VAL A 1 235 ? 8.429 -6.758 1.975 1.00 92.19 235 VAL A CA 1
ATOM 1847 C C . VAL A 1 235 ? 7.742 -7.555 3.079 1.00 92.19 235 VAL A C 1
ATOM 1849 O O . VAL A 1 235 ? 8.069 -7.399 4.254 1.00 92.19 235 VAL A O 1
ATOM 1852 N N . VAL A 1 236 ? 6.764 -8.372 2.704 1.00 88.31 236 VAL A N 1
ATOM 1853 C CA . VAL A 1 236 ? 5.922 -9.171 3.598 1.00 88.31 236 VAL A CA 1
ATOM 1854 C C . VAL A 1 236 ? 6.250 -10.644 3.369 1.00 88.31 236 VAL A C 1
ATOM 1856 O O . VAL A 1 236 ? 5.610 -11.314 2.560 1.00 88.31 236 VAL A O 1
ATOM 1859 N N . GLU A 1 237 ? 7.272 -11.119 4.077 1.00 72.94 237 GLU A N 1
ATOM 1860 C CA . GLU A 1 237 ? 7.726 -12.519 4.107 1.00 72.94 237 GLU A CA 1
ATOM 1861 C C . GLU A 1 237 ? 7.290 -13.211 5.403 1.00 72.94 237 GLU A C 1
ATOM 1863 O O . GLU A 1 237 ? 7.442 -12.606 6.491 1.00 72.94 237 GLU A O 1
#

Radius of gyration: 25.0 Å; chains: 1; bounding box: 53×53×86 Å

Secondary structure (DSSP, 8-state):
--HHHHHHHHHHHHHHHHHHHHHH----------------PBPP-EE-GGGTT-SSS---EEEEE-TTSPEEEEETTSS-EEEEETTTTEEEEE-HHHHHH--SPPEETTT-PPS-TTTEEE-TTT--EEETTEE-TT-SSSEEEEEEE-SSSSEEEEEEESS-B---S-GGG----BSS-EEEEEEETTT--B-S--EEE----TT-PEEEEE-TTSSEEEEEETTSSEEEEEE--